Protein AF-A0ABD1MJH5-F1 (afdb_monomer)

Organism: NCBI:txid520843

InterPro domains:
  IPR050232 F-box/LRR-repeat protein 13/AtMIF1-like [PTHR31900] (14-274)

Foldseek 3Di:
DVVLVVVLVVLVVPVPDQAQEDEDAAPDQDPPVQVSVVVVLVSCLVNLHAYYAAHHAHQDADERPNASVQQRQSHQEAHAAYAYEYEYDQDGHHANHQYDHAHYAYYPPVVSVLVVVQPHPNHAWYWHHYNFWIWIWGDDPQWIWIWIDGPFKIKIKIGRDDRSNQCSPPPALADPAAIAIAMAGDEDPQQNVLRVQVSHLHYQHYAYHYDYDDDDCVSRPHAQNARHQYYHYEEAPPRCCLPVVVVSYLNHAEYEYEHPVLVDDDDDDDDPPDDDPDSPPRHDYDYDDDDD

Sequence (292 aa):
MKFYHRINIFLGLRGTQKITSFHVQCNSSHCCCSHYVEEWISEIVARRVEQVNISLRTSHRSDLNLHELFTCTTIVNLKIEGPFELSIPYIIVLPNVKSLHIKVKVCYAVKNICNLICQSQAFELFYLKYCLAELTLVRNSRYIRLINRNQLYDIDLQYDYDYISDIMRIHRWLRINKAKVYLTVHFDMGETFSHFLHGIPHVECLSLKYCSGDIHPSMLDLPLFKNIIELRLFVKKDDSLIMELPARCPKLRVLEVNNLDDRQRSLHTISVCSLFSEACRLIEVNIKGQFT

pLDDT: mean 78.3, std 17.69, range [27.38, 97.5]

Mean predicted aligned error: 10.76 Å

Radius of gyration: 24.4 Å; Cα contacts (8 Å, |Δi|>4): 580; chains: 1; bounding box: 64×35×71 Å

Solvent-accessible surface area (backbone atoms only — not comparable to full-atom values): 16046 Å² total; per-residue (Å²): 112,78,68,61,57,47,51,55,50,53,52,61,77,43,72,88,59,90,48,55,66,47,76,49,74,46,82,51,72,58,79,76,56,62,77,53,48,47,56,50,48,54,53,41,50,76,56,52,27,28,32,40,37,44,36,39,50,36,71,55,88,56,76,54,77,56,54,65,69,41,50,28,57,48,28,28,32,44,36,42,37,30,57,27,41,39,67,52,52,83,74,69,38,51,76,50,29,28,34,42,36,39,38,33,38,40,67,43,57,58,70,40,56,43,52,50,60,56,69,43,84,58,44,35,39,41,37,40,33,32,76,68,39,36,41,34,39,39,45,52,103,70,36,33,37,41,36,43,38,41,82,50,34,39,38,38,38,38,27,75,60,94,73,53,71,51,67,61,45,89,87,45,56,57,72,45,57,66,24,39,38,39,38,36,34,60,41,86,51,69,69,59,49,32,57,51,50,59,20,41,40,42,21,32,32,42,34,43,35,51,65,52,91,78,80,64,54,93,76,50,71,72,58,68,23,72,42,23,32,34,42,34,41,34,32,50,80,89,46,57,59,75,58,55,54,60,74,31,22,88,49,52,38,38,42,36,50,33,61,59,56,70,83,54,90,75,96,74,91,80,83,82,85,81,79,80,74,92,80,61,90,74,52,55,74,50,75,60,80,89,87,129

Nearest PDB structures (foldseek):
  6rrj-assembly1_A  TM=4.987E-01  e=4.463E+00  Drosophila melanogaster
  6rpc-assembly1_A  TM=4.955E-01  e=4.463E+00  Drosophila melanogaster
  3bub-assembly1_A  TM=5.159E-01  e=4.947E+00  unclassified
  6rs0-assembly1_A  TM=5.009E-01  e=6.079E+00  Drosophila melanogaster
  3bui-assembly1_A  TM=4.958E-01  e=5.484E+00  unclassified

Secondary structure (DSSP, 8-state):
-HHHHHHHHHHHHTTTS---EEEEEE---SGGGHHHHHHHHHHHHHTT-SEEEEEE----------GGGGG-TT-SEEEEESSSEEEPPS----TT-SEEEEEESEEE-HHHHHHHHHH-SS--EEEEEETTEEEEEEEETTEEEEEEE-SSEEEEEEESS---TTTT-TT--TT-BS-EEEEEE-S--THHHHHHHHH-TB-SEEEEEE--S---GGG------TT--EEEEEE-TT-THHHHHHHT-TT--EEEEEESGGGS---------SS--SS-TT-EEEE-----

Structure (mmCIF, N/CA/C/O backbone):
data_AF-A0ABD1MJH5-F1
#
_entry.id   AF-A0ABD1MJH5-F1
#
loop_
_atom_site.group_PDB
_atom_site.id
_atom_site.type_symbol
_atom_site.label_atom_id
_atom_site.label_alt_id
_atom_site.label_comp_id
_atom_site.label_asym_id
_atom_site.label_entity_id
_atom_site.label_seq_id
_atom_site.pdbx_PDB_ins_code
_atom_site.Cartn_x
_atom_site.Cartn_y
_atom_site.Cartn_z
_atom_site.occupancy
_atom_site.B_iso_or_equiv
_atom_site.auth_seq_id
_atom_site.auth_comp_id
_atom_site.auth_asym_id
_atom_site.auth_atom_id
_atom_site.pdbx_PDB_model_num
ATOM 1 N N . MET A 1 1 ? 33.791 2.151 -14.815 1.00 53.12 1 MET A N 1
ATOM 2 C CA . MET A 1 1 ? 33.532 2.564 -16.215 1.00 53.12 1 MET A CA 1
ATOM 3 C C . MET A 1 1 ? 33.419 1.386 -17.190 1.00 53.12 1 MET A C 1
ATOM 5 O O . MET A 1 1 ? 32.358 1.231 -17.773 1.00 53.12 1 MET A O 1
ATOM 9 N N . LYS A 1 2 ? 34.433 0.507 -17.331 1.00 60.19 2 LYS A N 1
ATOM 10 C CA . LYS A 1 2 ? 34.430 -0.590 -18.335 1.00 60.19 2 LYS A CA 1
ATOM 11 C C . LYS A 1 2 ? 33.227 -1.552 -18.273 1.00 60.19 2 LYS A C 1
ATOM 13 O O . LYS A 1 2 ? 32.842 -2.081 -19.304 1.00 60.19 2 LYS A O 1
ATOM 18 N N . PHE A 1 3 ? 32.642 -1.790 -17.098 1.00 62.62 3 PHE A N 1
ATOM 19 C CA . PHE A 1 3 ? 31.504 -2.707 -16.944 1.00 62.62 3 PHE A CA 1
ATOM 20 C C . PHE A 1 3 ? 30.187 -2.148 -17.513 1.00 62.62 3 PHE A C 1
ATOM 22 O O . PHE A 1 3 ? 29.474 -2.864 -18.201 1.00 62.62 3 PHE A O 1
ATOM 29 N N . TYR A 1 4 ? 29.887 -0.865 -17.303 1.00 63.66 4 TYR A N 1
ATOM 30 C CA . TYR A 1 4 ? 28.615 -0.268 -17.739 1.00 63.66 4 TYR A CA 1
ATOM 31 C C . TYR A 1 4 ? 28.569 -0.041 -19.251 1.00 63.66 4 TYR A C 1
ATOM 33 O O . TYR A 1 4 ? 27.581 -0.370 -19.898 1.00 63.66 4 TYR A O 1
ATOM 41 N N . HIS A 1 5 ? 29.699 0.363 -19.835 1.00 65.19 5 HIS A N 1
ATOM 42 C CA . HIS A 1 5 ? 29.861 0.403 -21.287 1.00 65.19 5 HIS A CA 1
ATOM 43 C C . HIS A 1 5 ? 29.648 -0.979 -21.937 1.00 65.19 5 HIS A C 1
ATOM 45 O O . HIS A 1 5 ? 29.078 -1.074 -23.020 1.00 65.19 5 HIS A O 1
ATOM 51 N N . ARG A 1 6 ? 30.027 -2.072 -21.252 1.00 69.12 6 ARG A N 1
ATOM 52 C CA . ARG A 1 6 ? 29.747 -3.439 -21.724 1.00 69.12 6 ARG A CA 1
ATOM 53 C C . ARG A 1 6 ? 28.260 -3.786 -21.702 1.00 69.12 6 ARG A C 1
ATOM 55 O O . ARG A 1 6 ? 27.861 -4.569 -22.550 1.00 69.12 6 ARG A O 1
ATOM 62 N N . ILE A 1 7 ? 27.455 -3.228 -20.792 1.00 69.56 7 ILE A N 1
ATOM 63 C CA . ILE A 1 7 ? 25.997 -3.446 -20.786 1.00 69.56 7 ILE A CA 1
ATOM 64 C C . ILE A 1 7 ? 25.375 -2.799 -22.023 1.00 69.56 7 ILE A C 1
ATOM 66 O O . ILE A 1 7 ? 24.635 -3.465 -22.737 1.00 69.56 7 ILE A O 1
ATOM 70 N N . ASN A 1 8 ? 25.743 -1.558 -22.342 1.00 68.94 8 ASN A N 1
ATOM 71 C CA . ASN A 1 8 ? 25.223 -0.876 -23.531 1.00 68.94 8 ASN A CA 1
ATOM 72 C C . ASN A 1 8 ? 25.646 -1.584 -24.820 1.00 68.94 8 ASN A C 1
ATOM 74 O O . ASN A 1 8 ? 24.821 -1.805 -25.700 1.00 68.94 8 ASN A O 1
ATOM 78 N N . ILE A 1 9 ? 26.912 -2.011 -24.910 1.00 72.25 9 ILE A N 1
ATOM 79 C CA . ILE A 1 9 ? 27.387 -2.827 -26.035 1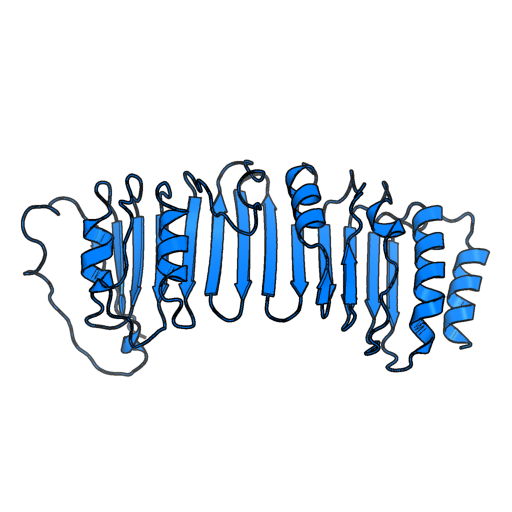.00 72.25 9 ILE A CA 1
ATOM 80 C C . ILE A 1 9 ? 26.613 -4.147 -26.101 1.00 72.25 9 ILE A C 1
ATOM 82 O O . ILE A 1 9 ? 26.173 -4.547 -27.172 1.00 72.25 9 ILE A O 1
ATOM 86 N N . PHE A 1 10 ? 26.423 -4.830 -24.971 1.00 75.56 10 PHE A N 1
ATOM 87 C CA . PHE A 1 10 ? 25.691 -6.094 -24.914 1.00 75.56 10 PHE A CA 1
ATOM 88 C C . PHE A 1 10 ? 24.240 -5.943 -25.383 1.00 75.56 10 PHE A C 1
ATOM 90 O O . PHE A 1 10 ? 23.763 -6.776 -26.155 1.00 75.56 10 PHE A O 1
ATOM 97 N N . LEU A 1 11 ? 23.559 -4.881 -24.947 1.00 71.75 11 LEU A N 1
ATOM 98 C CA . LEU A 1 11 ? 22.214 -4.546 -25.403 1.00 71.75 11 LEU A CA 1
ATOM 99 C C . LEU A 1 11 ? 22.238 -4.258 -26.909 1.00 71.75 11 LEU A C 1
ATOM 101 O O . LEU A 1 11 ? 21.540 -4.939 -27.664 1.00 71.75 11 LEU A O 1
ATOM 105 N N . GLY A 1 12 ? 23.111 -3.361 -27.375 1.00 72.19 12 GLY A N 1
ATOM 106 C CA . GLY A 1 12 ? 23.246 -3.009 -28.792 1.00 72.19 12 GLY A CA 1
ATOM 107 C C . GLY A 1 12 ? 23.501 -4.213 -29.708 1.00 72.19 12 GLY A C 1
ATOM 108 O O . GLY A 1 12 ? 22.832 -4.370 -30.727 1.00 72.19 12 GLY A O 1
ATOM 109 N N . LEU A 1 13 ? 24.385 -5.135 -29.311 1.00 75.19 13 LEU A N 1
ATOM 110 C CA . LEU A 1 13 ? 24.712 -6.345 -30.082 1.00 75.19 13 LEU A CA 1
ATOM 111 C C . LEU A 1 13 ? 23.550 -7.344 -30.200 1.00 75.19 13 LEU A C 1
ATOM 113 O O . LEU A 1 13 ? 23.563 -8.203 -31.079 1.00 75.19 13 LEU A O 1
ATOM 117 N N . ARG A 1 14 ? 22.541 -7.256 -29.330 1.00 72.50 14 ARG A N 1
ATOM 118 C CA . ARG A 1 14 ? 21.366 -8.143 -29.321 1.00 72.50 14 ARG A CA 1
ATOM 119 C C . ARG A 1 14 ? 20.100 -7.425 -29.780 1.00 72.50 14 ARG A C 1
ATOM 121 O O . ARG A 1 14 ? 19.008 -7.760 -29.326 1.00 72.50 14 ARG A O 1
ATOM 128 N N . GLY A 1 15 ? 20.221 -6.433 -30.662 1.00 66.94 15 GLY A N 1
ATOM 129 C CA . GLY A 1 15 ? 19.101 -5.607 -31.141 1.00 66.94 15 GLY A CA 1
ATOM 130 C C . GLY A 1 15 ? 17.883 -6.384 -31.665 1.00 66.94 15 GLY A C 1
ATOM 131 O O . GLY A 1 15 ? 16.762 -5.909 -31.536 1.00 66.94 15 GLY A O 1
ATOM 132 N N . THR A 1 16 ? 18.071 -7.598 -32.189 1.00 72.69 16 THR A N 1
ATOM 133 C CA . THR A 1 16 ? 16.998 -8.421 -32.781 1.00 72.69 16 THR A CA 1
ATOM 134 C C . THR A 1 16 ? 16.391 -9.462 -31.836 1.00 72.69 16 THR A C 1
ATOM 136 O O . THR A 1 16 ? 15.398 -10.098 -32.184 1.00 72.69 16 THR A O 1
ATOM 139 N N . GLN A 1 17 ? 16.966 -9.675 -30.649 1.00 77.50 17 GLN A N 1
ATOM 140 C CA . GLN A 1 17 ? 16.488 -10.697 -29.714 1.00 77.50 17 GLN A CA 1
ATOM 141 C C . GLN A 1 17 ? 15.372 -10.141 -28.823 1.00 77.50 17 GLN A C 1
ATOM 143 O O . GLN A 1 17 ? 15.521 -9.073 -28.227 1.00 77.50 17 GLN A O 1
ATOM 148 N N . LYS A 1 18 ? 14.271 -10.895 -28.673 1.00 83.25 18 LYS A N 1
ATOM 149 C CA . LYS A 1 18 ? 13.207 -10.556 -27.718 1.00 83.25 18 LYS A CA 1
ATOM 150 C C . LYS A 1 18 ? 13.737 -10.735 -26.293 1.00 83.25 18 LYS A C 1
ATOM 152 O O . LYS A 1 18 ? 13.899 -11.859 -25.823 1.00 83.25 18 LYS A O 1
ATOM 157 N N . ILE A 1 19 ? 13.985 -9.625 -25.605 1.00 84.44 19 ILE A N 1
ATOM 158 C CA . ILE A 1 19 ? 14.312 -9.612 -24.178 1.00 84.44 19 ILE A CA 1
ATOM 159 C C . ILE A 1 19 ? 13.006 -9.385 -23.418 1.00 84.44 19 ILE A C 1
ATOM 161 O O . ILE A 1 19 ? 12.445 -8.297 -23.448 1.00 84.44 19 ILE A O 1
ATOM 165 N N . THR A 1 20 ? 12.501 -10.420 -22.751 1.00 90.75 20 THR A N 1
ATOM 166 C CA . THR A 1 20 ? 11.280 -10.317 -21.932 1.00 90.75 20 THR A CA 1
ATOM 167 C C . THR A 1 20 ? 11.568 -9.844 -20.514 1.00 90.75 20 THR A C 1
ATOM 169 O O . THR A 1 20 ? 10.677 -9.305 -19.862 1.00 90.75 20 THR A O 1
ATOM 172 N N . SER A 1 21 ? 12.807 -10.016 -20.043 1.00 93.69 21 SER A N 1
ATOM 173 C CA . SER A 1 21 ? 13.216 -9.676 -18.685 1.00 93.69 21 SER A CA 1
ATOM 174 C C . SER A 1 21 ? 14.558 -8.965 -18.644 1.00 93.69 21 SER A C 1
ATOM 176 O O . SER A 1 21 ? 15.537 -9.423 -19.234 1.00 93.69 21 SER A O 1
ATOM 178 N N . PHE A 1 22 ? 14.590 -7.852 -17.919 1.00 91.44 22 PHE A N 1
ATOM 179 C CA . PHE A 1 22 ? 15.776 -7.063 -17.651 1.00 91.44 22 PHE A CA 1
ATOM 180 C C . PHE A 1 22 ? 15.975 -6.930 -16.143 1.00 91.44 22 PHE A C 1
ATOM 182 O O . PHE A 1 22 ? 15.123 -6.400 -15.424 1.00 91.44 22 PHE A O 1
ATOM 189 N N . HIS A 1 23 ? 17.132 -7.385 -15.668 1.00 92.06 23 HIS A N 1
ATOM 190 C CA . HIS A 1 23 ? 17.525 -7.251 -14.276 1.00 92.06 23 HIS A CA 1
ATOM 191 C C . HIS A 1 23 ? 18.898 -6.602 -14.169 1.00 92.06 23 HIS A C 1
ATOM 193 O O . HIS A 1 23 ? 19.874 -7.097 -14.734 1.00 92.06 23 HIS A O 1
ATOM 199 N N . VAL A 1 24 ? 18.973 -5.516 -13.403 1.00 86.94 24 VAL A N 1
ATOM 200 C CA . VAL A 1 24 ? 20.232 -4.857 -13.079 1.00 86.94 24 VAL A CA 1
ATOM 201 C C . VAL A 1 24 ? 20.346 -4.629 -11.580 1.00 86.94 24 VAL A C 1
ATOM 203 O O . VAL A 1 24 ? 19.426 -4.134 -10.928 1.00 86.94 24 VAL A O 1
ATOM 206 N N . GLN A 1 25 ? 21.510 -4.980 -11.041 1.00 87.19 25 GLN A N 1
ATOM 207 C CA . GLN A 1 25 ? 21.876 -4.725 -9.658 1.00 87.19 25 GLN A CA 1
ATOM 208 C C . GLN A 1 25 ? 23.229 -4.000 -9.619 1.00 87.19 25 GLN A C 1
ATOM 210 O O . GLN A 1 25 ? 24.279 -4.606 -9.833 1.00 87.19 25 GLN A O 1
ATOM 215 N N . CYS A 1 26 ? 23.221 -2.692 -9.346 1.00 81.38 26 CYS A N 1
ATOM 216 C CA . CYS A 1 26 ? 24.439 -1.908 -9.115 1.00 81.38 26 CYS A CA 1
ATOM 217 C C . CYS A 1 26 ? 24.739 -1.902 -7.609 1.00 81.38 26 CYS A C 1
ATOM 219 O O . CYS A 1 26 ? 24.158 -1.137 -6.843 1.00 81.38 26 CYS A O 1
ATOM 221 N N . ASN A 1 27 ? 25.677 -2.755 -7.181 1.00 78.38 27 ASN A N 1
ATOM 222 C CA . ASN A 1 27 ? 26.158 -2.803 -5.791 1.00 78.38 27 ASN A CA 1
ATOM 223 C C . ASN A 1 27 ? 27.276 -1.788 -5.490 1.00 78.38 27 ASN A C 1
ATOM 225 O O . ASN A 1 27 ? 27.765 -1.728 -4.363 1.00 78.38 27 ASN A O 1
ATOM 229 N N . SER A 1 28 ? 27.693 -1.013 -6.491 1.00 71.31 28 SER A N 1
ATOM 230 C CA . SER A 1 28 ? 28.747 -0.011 -6.364 1.00 71.31 28 SER A CA 1
ATOM 231 C C . SER A 1 28 ? 28.247 1.203 -5.580 1.00 71.31 28 SER A C 1
ATOM 233 O O . SER A 1 28 ? 27.214 1.777 -5.913 1.00 71.31 28 SER A O 1
ATOM 235 N N . SER A 1 29 ? 29.021 1.634 -4.584 1.00 65.62 29 SER A N 1
ATOM 236 C CA . SER A 1 29 ? 28.822 2.911 -3.885 1.00 65.62 29 SER A CA 1
ATOM 237 C C . SER A 1 29 ? 29.243 4.119 -4.730 1.00 65.62 29 SER A C 1
ATOM 239 O O . SER A 1 29 ? 28.899 5.248 -4.398 1.00 65.62 29 SER A O 1
ATOM 241 N N . HIS A 1 30 ? 29.971 3.902 -5.830 1.00 65.25 30 HIS A N 1
ATOM 242 C CA . HIS A 1 30 ? 30.442 4.977 -6.701 1.00 65.25 30 HIS A CA 1
ATOM 243 C C . HIS A 1 30 ? 29.320 5.597 -7.546 1.00 65.25 30 HIS A C 1
ATOM 245 O O . HIS A 1 30 ? 28.489 4.888 -8.117 1.00 65.25 30 HIS A O 1
ATOM 251 N N . CYS A 1 31 ? 29.383 6.921 -7.706 1.00 60.84 31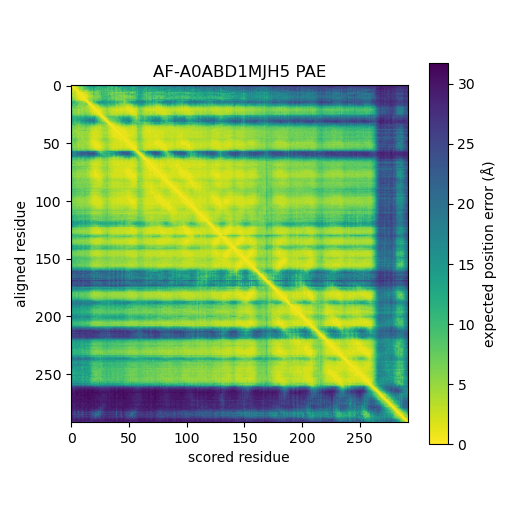 CYS A N 1
ATOM 252 C CA . CYS A 1 31 ? 28.414 7.788 -8.392 1.00 60.84 31 CYS A CA 1
ATOM 253 C C . CYS A 1 31 ? 28.209 7.475 -9.885 1.00 60.84 31 CYS A C 1
ATOM 255 O O . CYS A 1 31 ? 27.303 8.008 -10.511 1.00 60.84 31 CYS A O 1
ATOM 257 N N . CYS A 1 32 ? 29.045 6.626 -10.482 1.00 60.16 32 CYS A N 1
ATOM 258 C CA . CYS A 1 32 ? 29.096 6.437 -11.930 1.00 60.16 32 CYS A CA 1
ATOM 259 C C . CYS A 1 32 ? 27.921 5.638 -12.522 1.00 60.16 32 CYS A C 1
ATOM 261 O O . CYS A 1 32 ? 27.901 5.468 -13.735 1.00 60.16 32 CYS A O 1
ATOM 263 N N . CYS A 1 33 ? 27.001 5.091 -11.715 1.00 65.50 33 CYS A N 1
ATOM 264 C CA . CYS A 1 33 ? 25.868 4.304 -12.227 1.00 65.50 33 CYS A CA 1
ATOM 265 C C . CYS A 1 33 ? 24.740 5.178 -12.807 1.00 65.50 33 CYS A C 1
ATOM 267 O O . CYS A 1 33 ? 24.028 4.691 -13.675 1.00 65.50 33 CYS A O 1
ATOM 269 N N . SER A 1 34 ? 24.567 6.436 -12.376 1.00 67.94 34 SER A N 1
ATOM 270 C CA . SER A 1 34 ? 23.384 7.242 -12.734 1.00 67.94 34 SER A CA 1
ATOM 271 C C . SER A 1 34 ? 23.256 7.509 -14.236 1.00 67.94 34 SER A C 1
ATOM 273 O O . SER A 1 34 ? 22.200 7.254 -14.799 1.00 67.94 34 SER A O 1
ATOM 275 N N . HIS A 1 35 ? 24.338 7.929 -14.900 1.00 70.88 35 HIS A N 1
ATOM 276 C CA . HIS A 1 35 ? 24.321 8.245 -16.336 1.00 70.88 35 HIS A CA 1
ATOM 277 C C . HIS A 1 35 ? 23.942 7.051 -17.222 1.00 70.88 35 HIS A C 1
ATOM 279 O O . HIS A 1 35 ? 23.311 7.227 -18.254 1.00 70.88 35 HIS A O 1
ATOM 285 N N . TYR A 1 36 ? 24.293 5.831 -16.812 1.00 78.25 36 TYR A N 1
ATOM 286 C CA . TYR A 1 36 ? 23.970 4.631 -17.586 1.00 78.25 36 TYR A CA 1
ATOM 287 C C . TYR A 1 36 ? 22.555 4.117 -17.321 1.00 78.25 36 TYR A C 1
ATOM 289 O O . TYR A 1 36 ? 22.011 3.396 -18.148 1.00 78.25 36 TYR A O 1
ATOM 297 N N . VAL A 1 37 ? 21.952 4.464 -16.179 1.00 81.12 37 VAL A N 1
ATOM 298 C CA . VAL A 1 37 ? 20.600 4.007 -15.833 1.00 81.12 37 VAL A CA 1
ATOM 299 C C . VAL A 1 37 ? 19.577 4.557 -16.822 1.00 81.12 37 VAL A C 1
ATOM 301 O O . VAL A 1 37 ? 18.718 3.799 -17.259 1.00 81.12 37 VAL A O 1
ATOM 304 N N . GLU A 1 38 ? 19.695 5.824 -17.217 1.00 83.31 38 GLU A N 1
ATOM 305 C CA . GLU A 1 38 ? 18.803 6.435 -18.213 1.00 83.31 38 GLU A CA 1
ATOM 306 C C . GLU A 1 38 ? 18.936 5.751 -19.580 1.00 83.31 38 GLU A C 1
ATOM 308 O O . GLU A 1 38 ? 17.935 5.355 -20.170 1.00 83.31 38 GLU A O 1
ATOM 313 N N . GLU A 1 39 ? 20.164 5.485 -20.033 1.00 83.88 39 GLU A N 1
ATOM 314 C CA . GLU A 1 39 ? 20.408 4.745 -21.280 1.00 83.88 39 GLU A CA 1
ATOM 315 C C . GLU A 1 39 ? 19.824 3.322 -21.231 1.00 83.88 39 GLU A C 1
ATOM 317 O O . GLU A 1 39 ? 19.225 2.852 -22.201 1.00 83.88 39 GLU A O 1
ATOM 322 N N . TRP A 1 40 ? 19.947 2.628 -20.093 1.00 86.56 40 TRP A N 1
ATOM 323 C CA . TRP A 1 40 ? 19.331 1.309 -19.915 1.00 86.56 40 TRP A CA 1
ATOM 324 C C . TRP A 1 40 ? 17.813 1.380 -19.975 1.00 86.56 40 TRP A C 1
ATOM 326 O O . TRP A 1 40 ? 17.192 0.491 -20.547 1.00 86.56 40 TRP A O 1
ATOM 336 N N . ILE A 1 41 ? 17.214 2.418 -19.399 1.00 89.44 41 ILE A N 1
ATOM 337 C CA . ILE A 1 41 ? 15.766 2.621 -19.424 1.00 89.44 41 ILE A CA 1
ATOM 338 C C . ILE A 1 41 ? 15.280 2.803 -20.855 1.00 89.44 41 ILE A C 1
ATOM 340 O O . ILE A 1 41 ? 14.358 2.093 -21.259 1.00 89.44 41 ILE A O 1
ATOM 344 N N . SER A 1 42 ? 15.936 3.656 -21.639 1.00 88.12 42 SER A N 1
ATOM 345 C CA . SER A 1 42 ? 15.549 3.862 -23.034 1.00 88.12 42 SER A CA 1
ATOM 346 C C . SER A 1 42 ? 15.656 2.569 -23.849 1.00 88.12 42 SER A C 1
ATOM 348 O O . SER A 1 42 ? 14.750 2.249 -24.618 1.00 88.12 42 SER A O 1
ATOM 350 N N . GLU A 1 43 ? 16.686 1.748 -23.617 1.00 86.81 43 GLU A N 1
ATOM 351 C CA . GLU A 1 43 ? 16.806 0.419 -24.237 1.00 86.81 43 GLU A CA 1
ATOM 352 C C . GLU A 1 43 ? 15.708 -0.562 -23.791 1.00 86.81 43 GLU A C 1
ATOM 354 O O . GLU A 1 43 ? 15.150 -1.286 -24.618 1.00 86.81 43 GLU A O 1
ATOM 359 N N . ILE A 1 44 ? 15.369 -0.599 -22.499 1.00 89.44 44 ILE A N 1
ATOM 360 C CA . ILE A 1 44 ? 14.286 -1.436 -21.950 1.00 89.44 44 ILE A CA 1
ATOM 361 C C . ILE A 1 44 ? 12.954 -1.092 -22.624 1.00 89.44 44 ILE A C 1
ATOM 363 O O . ILE A 1 44 ? 12.209 -1.988 -23.035 1.00 89.44 44 ILE A O 1
ATOM 367 N N . VAL A 1 45 ? 12.663 0.203 -22.753 1.00 90.25 45 VAL A N 1
ATOM 368 C CA . VAL A 1 45 ? 11.422 0.704 -23.351 1.00 90.25 45 VAL A CA 1
ATOM 369 C C . VAL A 1 45 ? 11.394 0.429 -24.852 1.00 90.25 45 VAL A C 1
ATOM 371 O O . VAL A 1 45 ? 10.416 -0.137 -25.346 1.00 90.25 45 VAL A O 1
ATOM 374 N N . ALA A 1 46 ? 12.482 0.721 -25.572 1.00 88.88 46 ALA A N 1
ATOM 375 C CA . ALA A 1 46 ? 12.602 0.434 -27.003 1.00 88.88 46 ALA A CA 1
ATOM 376 C C . ALA A 1 46 ? 12.381 -1.056 -27.318 1.00 88.88 46 ALA A C 1
ATOM 378 O O . ALA A 1 46 ? 11.777 -1.410 -28.332 1.00 88.88 46 ALA A O 1
ATOM 379 N N . ARG A 1 47 ? 12.816 -1.938 -26.412 1.00 87.75 47 ARG A N 1
ATOM 380 C CA . ARG A 1 47 ? 12.703 -3.398 -26.546 1.00 87.75 47 ARG A CA 1
ATOM 381 C C . ARG A 1 47 ? 11.395 -3.979 -26.044 1.00 87.75 47 ARG A C 1
ATOM 383 O O . ARG A 1 47 ? 11.210 -5.189 -26.167 1.00 87.75 47 ARG A O 1
ATOM 390 N N . ARG A 1 48 ? 10.490 -3.150 -25.514 1.00 90.94 48 ARG A N 1
ATOM 391 C CA . ARG A 1 48 ? 9.182 -3.593 -25.020 1.00 90.94 48 ARG A CA 1
ATOM 392 C C . ARG A 1 48 ? 9.298 -4.700 -23.967 1.00 90.94 48 ARG A C 1
ATOM 394 O O . ARG A 1 48 ? 8.567 -5.691 -24.003 1.00 90.94 48 ARG A O 1
ATOM 401 N N . VAL A 1 49 ? 10.252 -4.549 -23.051 1.00 93.19 49 VAL A N 1
ATOM 402 C CA . VAL A 1 49 ? 10.488 -5.514 -21.972 1.00 93.19 49 VAL A CA 1
ATOM 403 C C . VAL A 1 49 ? 9.236 -5.634 -21.093 1.00 93.19 49 VAL A C 1
ATOM 405 O O . VAL A 1 49 ? 8.544 -4.650 -20.827 1.00 93.19 49 VAL A O 1
ATOM 408 N N . GLU A 1 50 ? 8.947 -6.853 -20.639 1.00 95.88 50 GLU A N 1
ATOM 409 C CA . GLU A 1 50 ? 7.771 -7.165 -19.818 1.00 95.88 50 GLU A CA 1
ATOM 410 C C . GLU A 1 50 ? 8.115 -7.162 -18.317 1.00 95.88 50 GLU A C 1
ATOM 412 O O . GLU A 1 50 ? 7.287 -6.816 -17.476 1.00 95.88 50 GLU A O 1
ATOM 417 N N . GLN A 1 51 ? 9.343 -7.547 -17.964 1.00 97.50 51 GLN A N 1
ATOM 418 C CA . GLN A 1 51 ? 9.811 -7.708 -16.588 1.00 97.50 51 GLN A CA 1
ATOM 419 C C . GLN A 1 51 ? 11.026 -6.812 -16.344 1.00 97.50 51 GLN A C 1
ATOM 421 O O . GLN A 1 51 ? 12.077 -7.019 -16.946 1.00 97.50 51 GLN A O 1
ATOM 426 N N . VAL A 1 52 ? 10.907 -5.828 -15.457 1.00 96.38 52 VAL A N 1
ATOM 427 C CA . VAL A 1 52 ? 11.980 -4.866 -15.177 1.00 96.38 52 VAL A CA 1
ATOM 428 C C . VAL A 1 52 ? 12.296 -4.869 -13.691 1.00 96.38 52 VAL A C 1
ATOM 430 O O . VAL A 1 52 ? 11.419 -4.630 -12.865 1.00 96.38 52 VAL A O 1
ATOM 433 N N . ASN A 1 53 ? 13.557 -5.119 -13.341 1.00 95.88 53 ASN A N 1
ATOM 434 C CA . ASN A 1 53 ? 14.036 -5.069 -11.964 1.00 95.88 53 ASN A CA 1
ATOM 435 C C . ASN A 1 53 ? 15.355 -4.295 -11.871 1.00 95.88 53 ASN A C 1
ATOM 437 O O . ASN A 1 53 ? 16.408 -4.801 -12.265 1.00 95.88 53 ASN A O 1
ATOM 441 N N . ILE A 1 54 ? 15.280 -3.086 -11.320 1.00 91.44 54 ILE A N 1
ATOM 442 C CA . ILE A 1 54 ? 16.393 -2.158 -11.138 1.00 91.44 54 ILE A CA 1
ATOM 443 C C . ILE A 1 54 ? 16.670 -2.022 -9.641 1.00 91.44 54 ILE A C 1
ATOM 445 O O . ILE A 1 54 ? 15.835 -1.522 -8.891 1.00 91.44 54 ILE A O 1
ATOM 449 N N . SER A 1 55 ? 17.859 -2.440 -9.207 1.00 90.88 55 SER A N 1
ATOM 450 C CA . SER A 1 55 ? 18.329 -2.296 -7.828 1.00 90.88 55 SER A CA 1
ATOM 451 C C . SER A 1 55 ? 19.650 -1.532 -7.796 1.00 90.88 55 SER A C 1
ATOM 453 O O . SER A 1 55 ? 20.653 -1.975 -8.359 1.00 90.88 55 SER A O 1
ATOM 455 N N . LEU A 1 56 ? 19.674 -0.366 -7.155 1.00 86.12 56 LEU A N 1
ATOM 456 C CA . LEU A 1 56 ? 20.842 0.513 -7.106 1.00 86.12 56 LEU A CA 1
ATOM 457 C C . LEU A 1 56 ? 21.232 0.764 -5.649 1.00 86.12 56 LEU A C 1
ATOM 459 O O . LEU A 1 56 ? 20.388 1.093 -4.824 1.00 86.12 56 LEU A O 1
ATOM 463 N N . ARG A 1 57 ? 22.520 0.648 -5.313 1.00 81.88 57 ARG A N 1
ATOM 464 C CA . ARG A 1 57 ? 23.057 1.014 -3.986 1.00 81.88 57 ARG A CA 1
ATOM 465 C C . ARG A 1 57 ? 23.571 2.454 -3.902 1.00 81.88 57 ARG A C 1
ATOM 467 O O . ARG A 1 57 ? 24.103 2.847 -2.867 1.00 81.88 57 ARG A O 1
ATOM 474 N N . THR A 1 58 ? 23.432 3.239 -4.966 1.00 66.75 58 THR A N 1
ATOM 475 C CA . THR A 1 58 ? 23.991 4.592 -5.057 1.00 66.75 58 THR A CA 1
ATOM 476 C C . THR A 1 58 ? 23.351 5.534 -4.038 1.00 66.75 58 THR A C 1
ATOM 478 O O . THR A 1 58 ? 22.147 5.761 -4.073 1.00 66.75 58 THR A O 1
ATOM 481 N N . SER A 1 59 ? 24.170 6.107 -3.154 1.00 56.50 59 SER A N 1
ATOM 482 C CA . SER A 1 59 ? 23.772 6.996 -2.051 1.00 56.50 59 SER A CA 1
ATOM 483 C C . SER A 1 59 ? 23.646 8.476 -2.435 1.00 56.50 59 SER A C 1
ATOM 485 O O . SER A 1 59 ? 23.503 9.327 -1.556 1.00 56.50 59 SER A O 1
ATOM 487 N N . HIS A 1 60 ? 23.764 8.815 -3.720 1.00 55.81 60 HIS A N 1
ATOM 488 C CA . HIS A 1 60 ? 23.762 10.207 -4.162 1.00 55.81 60 HIS A CA 1
ATOM 489 C C . HIS A 1 60 ? 22.344 10.701 -4.455 1.00 55.81 60 HIS A C 1
ATOM 491 O O . HIS A 1 60 ? 21.539 9.990 -5.049 1.00 55.81 60 HIS A O 1
ATOM 497 N N . ARG A 1 61 ? 22.078 11.942 -4.022 1.00 55.62 61 ARG A N 1
ATOM 498 C CA . ARG A 1 61 ? 20.814 12.704 -4.103 1.00 55.62 61 ARG A CA 1
ATOM 499 C C . ARG A 1 61 ? 20.397 13.085 -5.534 1.00 55.62 61 ARG A C 1
ATOM 501 O O . ARG A 1 61 ? 19.769 14.114 -5.737 1.00 55.62 61 ARG A O 1
ATOM 508 N N . SER A 1 62 ? 20.850 12.346 -6.537 1.00 63.09 62 SER A N 1
ATOM 509 C CA . SER A 1 62 ? 20.516 12.644 -7.922 1.00 63.09 62 SER A CA 1
ATOM 510 C C . SER A 1 62 ? 19.125 12.093 -8.197 1.00 63.09 62 SER A C 1
ATOM 512 O O . SER A 1 62 ? 18.917 10.887 -8.047 1.00 63.09 62 SER A O 1
ATOM 514 N N . ASP A 1 63 ? 18.200 12.966 -8.585 1.00 68.00 63 ASP A N 1
ATOM 515 C CA . ASP A 1 63 ? 16.912 12.563 -9.134 1.00 68.00 63 ASP A CA 1
ATOM 516 C C . ASP A 1 63 ? 17.169 11.646 -10.334 1.00 68.00 63 ASP A C 1
ATOM 518 O O . ASP A 1 63 ? 17.735 12.068 -11.342 1.00 68.00 63 ASP A O 1
ATOM 522 N N . LEU A 1 64 ? 16.817 10.366 -10.206 1.00 75.62 64 LEU A N 1
ATOM 523 C CA . LEU A 1 64 ? 16.882 9.441 -11.332 1.00 75.62 64 LEU A CA 1
ATOM 524 C C . LEU A 1 64 ? 15.641 9.644 -12.188 1.00 75.62 64 LEU A C 1
ATOM 526 O O . LEU A 1 64 ? 14.513 9.463 -11.716 1.00 75.62 64 LEU A O 1
ATOM 530 N N . ASN A 1 65 ? 15.843 9.974 -13.461 1.00 82.94 65 ASN A N 1
ATOM 531 C CA . ASN A 1 65 ? 14.738 10.066 -14.393 1.00 82.94 65 ASN A CA 1
ATOM 532 C C . ASN A 1 65 ? 14.294 8.662 -14.823 1.00 82.94 65 ASN A C 1
ATOM 534 O O . ASN A 1 65 ? 14.870 8.043 -15.713 1.00 82.94 65 ASN A O 1
ATOM 538 N N . LEU A 1 66 ? 13.246 8.156 -14.171 1.00 88.81 66 LEU A N 1
ATOM 539 C CA . LEU A 1 66 ? 12.624 6.871 -14.501 1.00 88.81 66 LEU A CA 1
ATOM 540 C C . LEU A 1 66 ? 11.326 7.032 -15.308 1.00 88.81 66 LEU A C 1
ATOM 542 O O . LEU A 1 66 ? 10.556 6.078 -15.409 1.00 88.81 66 LEU A O 1
ATOM 546 N N . HIS A 1 67 ? 11.045 8.222 -15.853 1.00 90.75 67 HIS A N 1
ATOM 547 C CA . HIS A 1 67 ? 9.741 8.546 -16.444 1.00 90.75 67 HIS A CA 1
ATOM 548 C C . HIS A 1 67 ? 9.326 7.590 -17.566 1.00 90.75 67 HIS A C 1
ATOM 550 O O . HIS A 1 67 ? 8.167 7.183 -17.606 1.00 90.75 67 HIS A O 1
ATOM 556 N N . GLU A 1 68 ? 10.254 7.193 -18.441 1.00 92.50 68 GLU A N 1
ATOM 557 C CA . GLU A 1 68 ? 9.937 6.313 -19.574 1.00 92.50 68 GLU A CA 1
ATOM 558 C C . GLU A 1 68 ? 9.458 4.923 -19.122 1.00 92.50 68 GLU A C 1
ATOM 560 O O . GLU A 1 68 ? 8.635 4.302 -19.793 1.00 92.50 68 GLU A O 1
ATOM 565 N N . LEU A 1 69 ? 9.887 4.445 -17.944 1.00 94.19 69 LEU A N 1
ATOM 566 C CA . LEU A 1 69 ? 9.366 3.193 -17.387 1.00 94.19 69 LEU A CA 1
ATOM 567 C C . LEU A 1 69 ? 7.883 3.312 -17.033 1.00 94.19 69 LEU A C 1
ATOM 569 O O . LEU A 1 69 ? 7.148 2.349 -17.203 1.00 94.19 69 LEU A O 1
ATOM 573 N N . PHE A 1 70 ? 7.430 4.481 -16.573 1.00 93.12 70 PHE A N 1
ATOM 574 C CA . PHE A 1 70 ? 6.038 4.718 -16.176 1.00 93.12 70 PHE A CA 1
ATOM 575 C C . PHE A 1 70 ? 5.090 4.947 -17.356 1.00 93.12 70 PHE A C 1
ATOM 577 O O . PHE A 1 70 ? 3.881 5.015 -17.150 1.00 93.12 70 PHE A O 1
ATOM 584 N N . THR A 1 71 ? 5.599 5.064 -18.580 1.00 92.38 71 THR A N 1
ATOM 585 C CA . THR A 1 71 ? 4.788 5.167 -19.804 1.00 92.38 71 THR A CA 1
ATOM 586 C C . THR A 1 71 ? 4.917 3.938 -20.704 1.00 92.38 71 THR A C 1
ATOM 588 O O . THR A 1 71 ? 4.277 3.863 -21.755 1.00 92.38 71 THR A O 1
ATOM 591 N N . CYS A 1 72 ? 5.730 2.958 -20.302 1.00 92.94 72 CYS A N 1
ATOM 592 C CA . CYS A 1 72 ? 5.988 1.762 -21.085 1.00 92.94 72 CYS A CA 1
ATOM 593 C C . CYS A 1 72 ? 4.809 0.786 -21.017 1.00 92.94 72 CYS A C 1
ATOM 595 O O . CYS A 1 72 ? 4.560 0.127 -20.006 1.00 92.94 72 CYS A O 1
ATOM 597 N N . THR A 1 73 ? 4.101 0.637 -22.135 1.00 92.94 73 THR A N 1
ATOM 598 C CA . THR A 1 73 ? 2.855 -0.138 -22.183 1.00 92.94 73 THR A CA 1
ATOM 599 C C . THR A 1 73 ? 3.043 -1.642 -22.038 1.00 92.94 73 THR A C 1
ATOM 601 O O . THR A 1 73 ? 2.079 -2.351 -21.760 1.00 92.94 73 THR A O 1
ATOM 604 N N . THR A 1 74 ? 4.257 -2.150 -22.227 1.00 94.31 74 THR A N 1
ATOM 605 C CA . THR A 1 74 ? 4.543 -3.590 -22.224 1.00 94.31 74 THR A CA 1
ATOM 606 C C . THR A 1 74 ? 4.952 -4.121 -20.864 1.00 94.31 74 THR A C 1
ATOM 608 O O . THR A 1 74 ? 4.950 -5.334 -20.671 1.00 94.31 74 THR A O 1
ATOM 611 N N . ILE A 1 75 ? 5.300 -3.241 -19.923 1.00 95.44 75 ILE A N 1
ATOM 612 C CA . ILE A 1 75 ? 5.751 -3.658 -18.601 1.00 95.44 75 ILE A CA 1
ATOM 613 C C . ILE A 1 75 ? 4.587 -4.299 -17.845 1.00 95.44 75 ILE A C 1
ATOM 615 O O . ILE A 1 75 ? 3.540 -3.693 -17.622 1.00 95.44 75 ILE A O 1
ATOM 619 N N . VAL A 1 76 ? 4.819 -5.540 -17.427 1.00 95.69 76 VAL A N 1
ATOM 620 C CA . VAL A 1 76 ? 3.924 -6.344 -16.597 1.00 95.69 76 VAL A CA 1
ATOM 621 C C . VAL A 1 76 ? 4.375 -6.292 -15.142 1.00 95.69 76 VAL A C 1
ATOM 623 O O . VAL A 1 76 ? 3.548 -6.117 -14.252 1.00 95.69 76 VAL A O 1
ATOM 626 N N . ASN A 1 77 ? 5.682 -6.400 -14.888 1.00 97.06 77 ASN A N 1
ATOM 627 C CA . ASN A 1 77 ? 6.240 -6.320 -13.540 1.00 97.06 77 ASN A CA 1
ATOM 628 C C . ASN A 1 77 ? 7.361 -5.284 -13.493 1.00 97.06 77 ASN A C 1
ATOM 630 O O . ASN A 1 77 ? 8.359 -5.409 -14.206 1.00 97.06 77 ASN A O 1
ATOM 634 N N . LEU A 1 78 ? 7.206 -4.289 -12.621 1.00 96.69 78 LEU A N 1
ATOM 635 C CA . LEU A 1 78 ? 8.182 -3.228 -12.409 1.00 96.69 78 LEU A CA 1
ATOM 636 C C . LEU A 1 78 ? 8.678 -3.255 -10.969 1.00 96.69 78 LEU A C 1
ATOM 638 O O . LEU A 1 78 ? 7.903 -3.076 -10.032 1.00 96.69 78 LEU A O 1
ATOM 642 N N . LYS A 1 79 ? 9.982 -3.443 -10.794 1.00 97.19 79 LYS A N 1
ATOM 643 C CA . LYS A 1 79 ? 10.655 -3.408 -9.503 1.00 97.19 79 LYS A CA 1
ATOM 644 C C . LYS A 1 79 ? 11.790 -2.388 -9.523 1.00 97.19 79 LYS A C 1
ATOM 646 O O . LYS A 1 79 ? 12.698 -2.479 -10.343 1.00 97.19 79 LYS A O 1
ATOM 651 N N . ILE A 1 80 ? 11.732 -1.426 -8.611 1.00 94.56 80 ILE A N 1
ATOM 652 C CA . ILE A 1 80 ? 12.691 -0.332 -8.463 1.00 94.56 80 ILE A CA 1
ATOM 653 C C . ILE A 1 80 ? 13.097 -0.274 -6.991 1.00 94.56 80 ILE A C 1
ATOM 655 O O . ILE A 1 80 ? 12.255 -0.056 -6.120 1.00 94.56 80 ILE A O 1
ATOM 659 N N . GLU A 1 81 ? 14.378 -0.471 -6.695 1.00 93.38 81 GLU A N 1
ATOM 660 C CA . GLU A 1 81 ? 14.899 -0.458 -5.329 1.00 93.38 81 GLU A CA 1
ATOM 661 C C . GLU A 1 81 ? 16.202 0.339 -5.217 1.00 93.38 81 GLU A C 1
ATOM 663 O O . GLU A 1 81 ? 17.114 0.176 -6.025 1.00 93.38 81 GLU A O 1
ATOM 668 N N . GLY A 1 82 ? 16.344 1.144 -4.166 1.00 90.19 82 GLY A N 1
ATOM 669 C CA . GLY A 1 82 ? 17.621 1.762 -3.819 1.00 90.19 82 GLY A CA 1
ATOM 670 C C . GLY A 1 82 ? 17.511 2.957 -2.876 1.00 90.19 82 GLY A C 1
ATOM 671 O O . GLY A 1 82 ? 16.418 3.444 -2.608 1.00 90.19 82 GLY A O 1
ATOM 672 N N . PRO A 1 83 ? 18.631 3.466 -2.343 1.00 88.19 83 PRO A N 1
ATOM 673 C CA . PRO A 1 83 ? 18.632 4.585 -1.408 1.00 88.19 83 PRO A CA 1
ATOM 674 C C . PRO A 1 83 ? 18.614 5.950 -2.127 1.00 88.19 83 PRO A C 1
ATOM 676 O O . PRO A 1 83 ? 19.291 6.880 -1.692 1.00 88.19 83 PRO A O 1
ATOM 679 N N . PHE A 1 84 ? 17.846 6.073 -3.214 1.00 86.56 84 PHE A N 1
ATOM 680 C CA . PHE A 1 84 ? 17.734 7.284 -4.036 1.00 86.56 84 PHE A CA 1
ATOM 681 C C . PHE A 1 84 ? 16.348 7.934 -3.933 1.00 86.56 84 PHE A C 1
ATOM 683 O O . PHE A 1 84 ? 15.431 7.392 -3.306 1.00 86.56 84 PHE A O 1
ATOM 690 N N . GLU A 1 85 ? 16.227 9.123 -4.515 1.00 88.69 85 GLU A N 1
ATOM 691 C CA . GLU A 1 85 ? 14.992 9.901 -4.589 1.00 88.69 85 GLU A CA 1
ATOM 692 C C . GLU A 1 85 ? 14.298 9.617 -5.927 1.00 88.69 85 GLU A C 1
ATOM 694 O O . GLU A 1 85 ? 14.951 9.506 -6.965 1.00 88.69 85 GLU A O 1
ATOM 699 N N . LEU A 1 86 ? 12.980 9.420 -5.891 1.00 89.88 86 LEU A N 1
ATOM 700 C CA . LEU A 1 86 ? 12.178 9.088 -7.064 1.00 89.88 86 LEU A CA 1
ATOM 701 C C . LEU A 1 86 ? 11.045 10.093 -7.231 1.00 89.88 86 LEU A C 1
ATOM 703 O O . LEU A 1 86 ? 10.201 10.233 -6.345 1.00 89.88 86 LEU A O 1
ATOM 707 N N . SER A 1 87 ? 10.988 10.735 -8.393 1.00 90.75 87 SER A N 1
ATOM 708 C CA . SER A 1 87 ? 9.843 11.541 -8.807 1.00 90.75 87 SER A CA 1
ATOM 709 C C . SER A 1 87 ? 8.921 10.724 -9.703 1.00 90.75 87 SER A C 1
ATOM 711 O O . SER A 1 87 ? 9.357 10.158 -10.706 1.00 90.75 87 SER A O 1
ATOM 713 N N . ILE A 1 88 ? 7.645 10.631 -9.326 1.00 90.44 88 ILE A N 1
ATOM 714 C CA . ILE A 1 88 ? 6.643 9.917 -10.117 1.00 90.44 88 ILE A CA 1
ATOM 715 C C . ILE A 1 88 ? 6.011 10.887 -11.119 1.00 90.44 88 ILE A C 1
ATOM 717 O O . ILE A 1 88 ? 5.423 11.891 -10.693 1.00 90.44 88 ILE A O 1
ATOM 721 N N . PRO A 1 89 ? 6.048 10.590 -12.431 1.00 91.94 89 PRO A N 1
ATOM 722 C CA . PRO A 1 89 ? 5.450 11.462 -13.430 1.00 91.94 89 PRO A CA 1
ATOM 723 C C . PRO A 1 89 ? 3.941 11.610 -13.219 1.00 91.94 89 PRO A C 1
ATOM 725 O O . PRO A 1 89 ? 3.271 10.734 -12.674 1.00 91.94 89 PRO A O 1
ATOM 728 N N . TYR A 1 90 ? 3.396 12.744 -13.662 1.00 89.56 90 TYR A N 1
ATOM 729 C CA . TYR A 1 90 ? 1.954 12.999 -13.606 1.00 89.56 90 TYR A CA 1
ATOM 730 C C . TYR A 1 90 ? 1.165 12.054 -14.518 1.00 89.56 90 TYR A C 1
ATOM 732 O O . TYR A 1 90 ? 0.102 11.565 -14.141 1.00 89.56 90 TYR A O 1
ATOM 740 N N . ILE A 1 91 ? 1.706 11.787 -15.707 1.00 89.19 91 ILE A N 1
ATOM 741 C CA . ILE A 1 91 ? 1.117 10.885 -16.692 1.00 89.19 91 ILE A CA 1
ATOM 742 C C . ILE A 1 91 ? 1.771 9.517 -16.519 1.00 89.19 91 ILE A C 1
ATOM 744 O O . ILE A 1 91 ? 2.973 9.374 -16.738 1.00 89.19 91 ILE A O 1
ATOM 748 N N . ILE A 1 92 ? 0.973 8.524 -16.133 1.00 90.75 92 ILE A N 1
ATOM 749 C CA . ILE A 1 92 ? 1.401 7.133 -15.996 1.00 90.75 92 ILE A CA 1
ATOM 750 C C . ILE A 1 92 ? 0.564 6.285 -16.952 1.00 90.75 92 ILE A C 1
ATOM 752 O O . ILE A 1 92 ? -0.663 6.310 -16.895 1.00 90.75 92 ILE A O 1
ATOM 756 N N . VAL A 1 93 ? 1.229 5.530 -17.823 1.00 90.12 93 VAL A N 1
ATOM 757 C CA . VAL A 1 93 ? 0.610 4.645 -18.814 1.00 90.12 93 VAL A CA 1
ATOM 758 C C . VAL A 1 93 ? 1.217 3.253 -18.661 1.00 90.12 93 VAL A C 1
ATOM 760 O O . VAL A 1 93 ? 2.162 2.881 -19.349 1.00 90.12 93 VAL A O 1
ATOM 763 N N . LEU A 1 94 ? 0.653 2.481 -17.732 1.00 91.31 94 LEU A N 1
ATOM 764 C CA . LEU A 1 94 ? 1.065 1.111 -17.415 1.00 91.31 94 LEU A CA 1
ATOM 765 C C . LEU A 1 94 ? -0.137 0.145 -17.512 1.00 91.31 94 LEU A C 1
ATOM 767 O O . LEU A 1 94 ? -0.556 -0.421 -16.506 1.00 91.31 94 LEU A O 1
ATOM 771 N N . PRO A 1 95 ? -0.744 -0.034 -18.699 1.00 89.75 95 PRO A N 1
ATOM 772 C CA . PRO A 1 95 ? -1.991 -0.786 -18.865 1.00 89.75 95 PRO A CA 1
ATOM 773 C C . PRO A 1 95 ? -1.876 -2.274 -18.508 1.00 89.75 95 PRO A C 1
ATOM 775 O O . PRO A 1 95 ? -2.859 -2.873 -18.083 1.00 89.75 95 PRO A O 1
ATOM 778 N N . ASN A 1 96 ? -0.691 -2.869 -18.671 1.00 91.56 96 ASN A N 1
ATOM 779 C CA . ASN A 1 96 ? -0.464 -4.301 -18.463 1.00 91.56 96 ASN A CA 1
ATOM 780 C C . ASN A 1 96 ? 0.190 -4.627 -17.113 1.00 91.56 96 ASN A C 1
ATOM 782 O O . ASN A 1 96 ? 0.498 -5.792 -16.853 1.00 91.56 96 ASN A O 1
ATOM 786 N N . VAL A 1 97 ? 0.420 -3.623 -16.260 1.00 93.19 97 VAL A N 1
ATOM 787 C CA . VAL A 1 97 ? 1.144 -3.839 -15.008 1.00 93.19 97 VAL A CA 1
ATOM 788 C C . VAL A 1 97 ? 0.295 -4.640 -14.023 1.00 93.19 97 VAL A C 1
ATOM 790 O O . VAL A 1 97 ? -0.830 -4.270 -13.679 1.00 93.19 97 VAL A O 1
ATOM 793 N N . LYS A 1 98 ? 0.875 -5.743 -13.561 1.00 94.69 98 LYS A N 1
ATOM 794 C CA . LYS A 1 98 ? 0.333 -6.624 -12.527 1.00 94.69 98 LYS A CA 1
ATOM 795 C C . LYS A 1 98 ? 1.020 -6.408 -11.192 1.00 94.69 98 LYS A C 1
ATOM 797 O O . LYS A 1 98 ? 0.362 -6.441 -10.155 1.00 94.69 98 LYS A O 1
ATOM 802 N N . SER A 1 99 ? 2.334 -6.179 -11.221 1.00 95.50 99 SER A N 1
ATOM 803 C CA . SER A 1 99 ? 3.146 -5.963 -10.027 1.00 95.50 99 SER A CA 1
ATOM 804 C C . SER A 1 99 ? 3.980 -4.694 -10.141 1.00 95.50 99 SER A C 1
ATOM 806 O O . SER A 1 99 ? 4.750 -4.528 -11.090 1.00 95.50 99 SER A O 1
ATOM 808 N N . LEU A 1 100 ? 3.859 -3.814 -9.150 1.00 95.50 100 LEU A N 1
ATOM 809 C CA . LEU A 1 100 ? 4.691 -2.623 -9.003 1.00 95.50 100 LEU A CA 1
ATOM 810 C C . LEU A 1 100 ? 5.313 -2.614 -7.611 1.00 95.50 100 LEU A C 1
ATOM 812 O O . LEU A 1 100 ? 4.613 -2.502 -6.605 1.00 95.50 100 LEU A O 1
ATOM 816 N N . HIS A 1 101 ? 6.634 -2.698 -7.566 1.00 96.75 101 HIS A N 1
ATOM 817 C CA . HIS A 1 101 ? 7.428 -2.666 -6.351 1.00 96.75 101 HIS A CA 1
ATOM 818 C C . HIS A 1 101 ? 8.378 -1.473 -6.401 1.00 96.75 101 HIS A C 1
ATOM 820 O O . HIS A 1 101 ? 9.298 -1.438 -7.213 1.00 96.75 101 HIS A O 1
ATOM 826 N N . ILE A 1 102 ? 8.199 -0.519 -5.498 1.00 95.50 102 ILE A N 1
ATOM 827 C CA . ILE A 1 102 ? 9.044 0.665 -5.367 1.00 95.50 102 ILE A CA 1
ATOM 828 C C . ILE A 1 102 ? 9.560 0.723 -3.932 1.00 95.50 102 ILE A C 1
ATOM 830 O O . ILE A 1 102 ? 8.787 0.857 -2.989 1.00 95.50 102 ILE A O 1
ATOM 834 N N . LYS A 1 103 ? 10.876 0.644 -3.753 1.00 95.12 103 LYS A N 1
ATOM 835 C CA . LYS A 1 103 ? 11.542 0.781 -2.455 1.00 95.12 103 LYS A CA 1
ATOM 836 C C . LYS A 1 103 ? 12.658 1.804 -2.569 1.00 95.12 103 LYS A C 1
ATOM 838 O O . LYS A 1 103 ? 13.775 1.473 -2.957 1.00 95.12 103 LYS A O 1
ATOM 843 N N . VAL A 1 104 ? 12.344 3.042 -2.231 1.00 92.19 104 VAL A N 1
ATOM 844 C CA . VAL A 1 104 ? 13.232 4.190 -2.426 1.00 92.19 104 VAL A CA 1
ATOM 845 C C . VAL A 1 104 ? 13.469 4.922 -1.113 1.00 92.19 104 VAL A C 1
ATOM 847 O O . VAL A 1 104 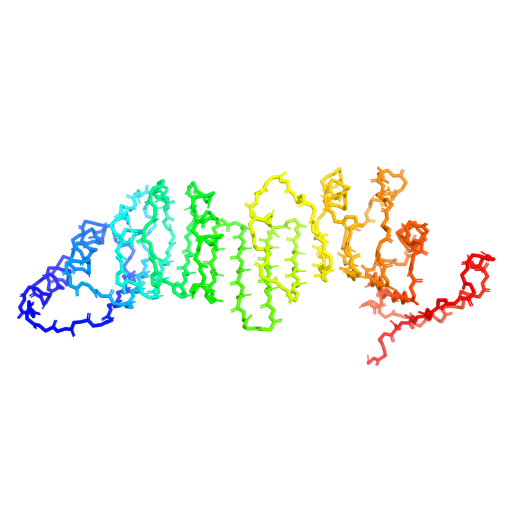? 12.791 4.666 -0.120 1.00 92.19 104 VAL A O 1
ATOM 850 N N . LYS A 1 105 ? 14.443 5.833 -1.069 1.00 90.69 105 LYS A N 1
ATOM 851 C CA . LYS A 1 105 ? 14.645 6.665 0.121 1.00 90.69 105 LYS A CA 1
ATOM 852 C C . LYS A 1 105 ? 13.523 7.690 0.243 1.00 90.69 105 LYS A C 1
ATOM 854 O O . LYS A 1 105 ? 12.912 7.774 1.299 1.00 90.69 105 LYS A O 1
ATOM 859 N N . VAL A 1 106 ? 13.246 8.424 -0.833 1.00 89.44 106 VAL A N 1
ATOM 860 C CA . VAL A 1 106 ? 12.196 9.452 -0.910 1.00 89.44 106 VAL A CA 1
ATOM 861 C C . VAL A 1 106 ? 11.385 9.226 -2.181 1.00 89.44 106 VAL A C 1
ATOM 863 O O . VAL A 1 106 ? 11.955 8.906 -3.221 1.00 89.44 106 VAL A O 1
ATOM 866 N N . CYS A 1 107 ? 10.063 9.385 -2.102 1.00 89.81 107 CYS A N 1
ATOM 867 C CA . CYS A 1 107 ? 9.168 9.294 -3.253 1.00 89.81 107 CYS A CA 1
ATOM 868 C C . CYS A 1 107 ? 8.321 10.567 -3.343 1.00 89.81 107 CYS A C 1
ATOM 870 O O . CYS A 1 107 ? 7.512 10.845 -2.456 1.00 89.81 107 CYS A O 1
ATOM 872 N N . TYR A 1 108 ? 8.488 11.332 -4.417 1.00 88.75 108 TYR A N 1
ATOM 873 C CA . TYR A 1 108 ? 7.695 12.522 -4.701 1.00 88.75 108 TYR A CA 1
ATOM 874 C C . TYR A 1 108 ? 6.455 12.168 -5.521 1.00 88.75 108 TYR A C 1
ATOM 876 O O . TYR A 1 108 ? 6.450 11.220 -6.304 1.00 88.75 108 TYR A O 1
ATOM 884 N N . ALA A 1 109 ? 5.388 12.948 -5.332 1.00 87.62 109 ALA A N 1
ATOM 885 C CA . ALA A 1 109 ? 4.130 12.807 -6.064 1.00 87.62 109 ALA A CA 1
ATOM 886 C C . ALA A 1 109 ? 3.478 11.407 -5.981 1.00 87.62 109 ALA A C 1
ATOM 888 O O . ALA A 1 109 ? 2.850 10.951 -6.933 1.00 87.62 109 ALA A O 1
ATOM 889 N N . VAL A 1 110 ? 3.539 10.758 -4.808 1.00 85.50 110 VAL A N 1
ATOM 890 C CA . VAL A 1 110 ? 2.919 9.440 -4.527 1.00 85.50 110 VAL A CA 1
ATOM 891 C C . VAL A 1 110 ? 1.449 9.358 -4.969 1.00 85.50 110 VAL A C 1
ATOM 893 O O . VAL A 1 110 ? 1.006 8.319 -5.455 1.00 85.50 110 VAL A O 1
ATOM 896 N N . LYS A 1 111 ? 0.707 10.474 -4.895 1.00 83.50 111 LYS A N 1
ATOM 897 C CA . LYS A 1 111 ? -0.678 10.586 -5.388 1.00 83.50 111 LYS A CA 1
ATOM 898 C C . LYS A 1 111 ? -0.859 10.130 -6.846 1.00 83.50 111 LYS A C 1
ATOM 900 O O . LYS A 1 111 ? -1.926 9.635 -7.192 1.00 83.50 111 LYS A O 1
ATOM 905 N N . ASN A 1 112 ? 0.164 10.272 -7.691 1.00 87.38 112 ASN A N 1
ATOM 906 C CA . ASN A 1 112 ? 0.103 9.860 -9.093 1.00 87.38 112 ASN A CA 1
ATOM 907 C C . ASN A 1 112 ? 0.064 8.326 -9.206 1.00 87.38 112 ASN A C 1
ATOM 909 O O . ASN A 1 112 ? -0.721 7.792 -9.985 1.00 87.38 112 ASN A O 1
ATOM 913 N N . ILE A 1 113 ? 0.826 7.608 -8.367 1.00 84.00 113 ILE A N 1
ATOM 914 C CA . ILE A 1 113 ? 0.771 6.138 -8.297 1.00 84.00 113 ILE A CA 1
ATOM 915 C C . ILE A 1 113 ? -0.600 5.674 -7.800 1.00 84.00 113 ILE A C 1
ATOM 917 O O . ILE A 1 113 ? -1.164 4.720 -8.330 1.00 84.00 113 ILE A O 1
ATOM 921 N N . CYS A 1 114 ? -1.160 6.354 -6.800 1.00 78.25 114 CYS A N 1
ATOM 922 C CA . CYS A 1 114 ? -2.495 6.036 -6.300 1.00 78.25 114 CYS A CA 1
ATOM 923 C C . CYS A 1 114 ? -3.549 6.074 -7.418 1.00 78.25 114 CYS A C 1
ATOM 925 O O . CYS A 1 114 ? -4.388 5.180 -7.489 1.00 78.25 114 CYS A O 1
ATOM 927 N N . ASN A 1 115 ? -3.464 7.043 -8.336 1.00 80.19 115 ASN A N 1
ATOM 928 C CA . ASN A 1 115 ? -4.360 7.107 -9.492 1.00 80.19 115 ASN A CA 1
ATOM 929 C C . ASN A 1 115 ? -4.192 5.900 -10.429 1.00 80.19 115 ASN A C 1
ATOM 931 O O . ASN A 1 115 ? -5.198 5.350 -10.873 1.00 80.19 115 ASN A O 1
ATOM 935 N N . LEU A 1 116 ? -2.953 5.457 -10.685 1.00 82.88 116 LEU A N 1
ATOM 936 C CA . LEU A 1 116 ? -2.682 4.254 -11.483 1.00 82.88 116 LEU A CA 1
ATOM 937 C C . LEU A 1 116 ? -3.363 3.021 -10.877 1.00 82.88 116 LEU A C 1
ATOM 939 O O . LEU A 1 116 ? -4.030 2.264 -11.581 1.00 82.88 116 LEU A O 1
ATOM 943 N N . ILE A 1 117 ? -3.200 2.828 -9.569 1.00 79.06 117 ILE A N 1
ATOM 944 C CA . ILE A 1 117 ? -3.756 1.681 -8.844 1.00 79.06 117 ILE A CA 1
ATOM 945 C C . ILE A 1 117 ? -5.286 1.666 -8.936 1.00 79.06 117 ILE A C 1
ATOM 947 O O . ILE A 1 117 ? -5.884 0.615 -9.153 1.00 79.06 117 ILE A O 1
ATOM 951 N N . CYS A 1 118 ? -5.923 2.832 -8.804 1.00 74.75 118 CYS A N 1
ATOM 952 C CA . CYS A 1 118 ? -7.376 2.954 -8.911 1.00 74.75 118 CYS A CA 1
ATOM 953 C C . CYS A 1 118 ? -7.905 2.682 -10.330 1.00 74.75 118 CYS A C 1
ATOM 955 O O . CYS A 1 118 ? -9.066 2.310 -10.474 1.00 74.75 118 CYS A O 1
ATOM 957 N N . GLN A 1 119 ? -7.089 2.888 -11.367 1.00 75.00 119 GLN A N 1
ATOM 958 C CA . GLN A 1 119 ? -7.496 2.752 -12.771 1.00 75.00 119 GLN A CA 1
ATOM 959 C C . GLN A 1 119 ? -7.176 1.376 -13.369 1.00 75.00 119 GLN A C 1
ATOM 961 O O . GLN A 1 119 ? -7.855 0.942 -14.297 1.00 75.00 119 GLN A O 1
ATOM 966 N N . SER A 1 120 ? -6.158 0.679 -12.859 1.00 76.88 120 SER A N 1
ATOM 967 C CA . SER A 1 120 ? -5.748 -0.621 -13.396 1.00 76.88 120 SER A CA 1
ATOM 968 C C . SER A 1 120 ? -6.549 -1.766 -12.777 1.00 76.88 120 SER A C 1
ATOM 970 O O . SER A 1 120 ? -6.468 -2.016 -11.574 1.00 76.88 120 SER A O 1
ATOM 972 N N . GLN A 1 121 ? -7.282 -2.512 -13.608 1.00 74.44 121 GLN A N 1
ATOM 973 C CA . GLN A 1 121 ? -7.933 -3.772 -13.213 1.00 74.44 121 GLN A CA 1
ATOM 974 C C . GLN A 1 121 ? -6.958 -4.961 -13.202 1.00 74.44 121 GLN A C 1
ATOM 976 O O . GLN A 1 121 ? -7.193 -5.941 -12.504 1.00 74.44 121 GLN A O 1
ATOM 981 N N . ALA A 1 122 ? -5.845 -4.869 -13.939 1.00 82.12 122 ALA A N 1
ATOM 982 C CA . ALA A 1 122 ? -4.833 -5.924 -14.024 1.00 82.12 122 ALA A CA 1
ATOM 983 C C . ALA A 1 122 ? -3.912 -5.983 -12.794 1.00 82.12 122 ALA A C 1
ATOM 985 O O . ALA A 1 122 ? -3.140 -6.926 -12.645 1.00 82.12 122 ALA A O 1
ATOM 986 N N . PHE A 1 123 ? -3.977 -4.974 -11.925 1.00 86.62 123 PHE A N 1
ATOM 987 C CA . PHE A 1 123 ? -3.095 -4.845 -10.775 1.00 86.62 123 PHE A CA 1
ATOM 988 C C . PHE A 1 123 ? -3.370 -5.934 -9.734 1.00 86.62 123 PHE A C 1
ATOM 990 O O . PHE A 1 123 ? -4.466 -5.988 -9.182 1.00 86.62 123 PHE A O 1
ATOM 997 N N . GLU A 1 124 ? -2.365 -6.755 -9.436 1.00 92.38 124 GLU A N 1
ATOM 998 C CA . GLU A 1 124 ? -2.418 -7.846 -8.454 1.00 92.38 124 GLU A CA 1
ATOM 999 C C . GLU A 1 124 ? -1.633 -7.472 -7.181 1.00 92.38 124 GLU A C 1
ATOM 1001 O O . GLU A 1 124 ? -2.073 -7.752 -6.063 1.00 92.38 124 GLU A O 1
ATOM 1006 N N . LEU A 1 125 ? -0.485 -6.794 -7.327 1.00 93.50 125 LEU A N 1
ATOM 1007 C CA . LEU A 1 125 ? 0.407 -6.453 -6.217 1.00 93.50 125 LEU A CA 1
ATOM 1008 C C . LEU A 1 125 ? 1.013 -5.053 -6.352 1.00 93.50 125 LEU A C 1
ATOM 1010 O O . LEU A 1 125 ? 1.718 -4.741 -7.308 1.00 93.50 125 LEU A O 1
ATOM 1014 N N . PHE A 1 126 ? 0.824 -4.239 -5.320 1.00 93.50 126 PHE A N 1
ATOM 1015 C CA . PHE A 1 126 ? 1.505 -2.970 -5.119 1.00 93.50 126 PHE A CA 1
ATOM 1016 C C . PHE A 1 126 ? 2.354 -3.030 -3.863 1.00 93.50 126 PHE A C 1
ATOM 1018 O O . PHE A 1 126 ? 1.866 -3.413 -2.801 1.00 93.50 126 PHE A O 1
ATOM 1025 N N . TYR A 1 127 ? 3.589 -2.567 -3.964 1.00 95.31 127 TYR A N 1
ATOM 1026 C CA . TYR A 1 127 ? 4.439 -2.324 -2.818 1.00 95.31 127 TYR A CA 1
ATOM 1027 C C . TYR A 1 127 ? 5.166 -1.001 -3.002 1.00 95.31 127 TYR A C 1
ATOM 1029 O O . TYR A 1 127 ? 5.887 -0.810 -3.979 1.00 95.31 127 TYR A O 1
ATOM 1037 N N . LEU A 1 128 ? 5.000 -0.101 -2.045 1.00 94.38 128 LEU A N 1
ATOM 1038 C CA . LEU A 1 128 ? 5.690 1.172 -1.989 1.00 94.38 128 LEU A CA 1
ATOM 1039 C C . LEU A 1 128 ? 6.286 1.352 -0.599 1.00 94.38 128 LEU A C 1
ATOM 1041 O O . LEU A 1 128 ? 5.568 1.405 0.391 1.00 94.38 128 LEU A O 1
ATOM 1045 N N . LYS A 1 129 ? 7.603 1.504 -0.529 1.00 94.25 129 LYS A N 1
ATOM 1046 C CA . LYS A 1 129 ? 8.329 1.838 0.692 1.00 94.25 129 LYS A CA 1
ATOM 1047 C C . LYS A 1 129 ? 9.196 3.060 0.455 1.00 94.25 129 LYS A C 1
ATOM 1049 O O . LYS A 1 129 ? 10.040 3.054 -0.439 1.00 94.25 129 LYS A O 1
ATOM 1054 N N . TYR A 1 130 ? 8.984 4.090 1.264 1.00 90.12 130 TYR A N 1
ATOM 1055 C CA . TYR A 1 130 ? 9.759 5.325 1.239 1.00 90.12 130 TYR A CA 1
ATOM 1056 C C . TYR A 1 130 ? 9.877 5.895 2.648 1.00 90.12 130 TYR A C 1
ATOM 1058 O O . TYR A 1 130 ? 8.927 5.853 3.427 1.00 90.12 130 TYR A O 1
ATOM 1066 N N . CYS A 1 131 ? 11.045 6.439 2.983 1.00 87.56 131 CYS A N 1
ATOM 1067 C CA . CYS A 1 131 ? 11.368 6.915 4.324 1.00 87.56 131 CYS A CA 1
ATOM 1068 C C . CYS A 1 131 ? 10.961 5.894 5.409 1.00 87.56 131 CYS A C 1
ATOM 1070 O O . CYS A 1 131 ? 11.545 4.818 5.533 1.00 87.56 131 CYS A O 1
ATOM 1072 N N . LEU A 1 132 ? 9.943 6.262 6.184 1.00 86.06 132 LEU A N 1
ATOM 1073 C CA . LEU A 1 132 ? 9.417 5.566 7.349 1.00 86.06 132 LEU A CA 1
ATOM 1074 C C . LEU A 1 132 ? 7.990 5.059 7.111 1.00 86.06 132 LEU A C 1
ATOM 1076 O O . LEU A 1 132 ? 7.313 4.695 8.066 1.00 86.06 132 LEU A O 1
ATOM 1080 N N . ALA A 1 133 ? 7.536 5.072 5.856 1.00 89.88 133 ALA A N 1
ATOM 1081 C CA . ALA A 1 133 ? 6.212 4.652 5.436 1.00 89.88 133 ALA A CA 1
ATOM 1082 C C . ALA A 1 133 ? 6.300 3.476 4.453 1.00 89.88 133 ALA A C 1
ATOM 1084 O O . ALA A 1 133 ? 7.203 3.383 3.614 1.00 89.88 133 ALA A O 1
ATOM 1085 N N . GLU A 1 134 ? 5.338 2.573 4.559 1.00 93.00 134 GLU A N 1
ATOM 1086 C CA . GLU A 1 134 ? 5.188 1.402 3.710 1.00 93.00 134 GLU A CA 1
ATOM 1087 C C . GLU A 1 134 ? 3.708 1.226 3.368 1.00 93.00 134 GLU A C 1
ATOM 1089 O O . GLU A 1 134 ? 2.856 1.176 4.247 1.00 93.00 134 GLU A O 1
ATOM 1094 N N . LEU A 1 135 ? 3.405 1.124 2.080 1.00 91.31 135 LEU A N 1
ATOM 1095 C CA . LEU A 1 135 ? 2.070 0.947 1.535 1.00 91.31 135 LEU A CA 1
ATOM 1096 C C . LEU A 1 135 ? 2.071 -0.301 0.658 1.00 91.31 135 LEU A C 1
ATOM 1098 O O . LEU A 1 135 ? 2.825 -0.390 -0.307 1.00 91.31 135 LEU A O 1
ATOM 1102 N N . THR A 1 136 ? 1.228 -1.268 0.988 1.00 92.94 136 THR A N 1
ATOM 1103 C CA . THR A 1 136 ? 1.078 -2.514 0.236 1.00 92.94 136 THR A CA 1
ATOM 1104 C C . THR A 1 136 ? -0.378 -2.694 -0.142 1.00 92.94 136 THR A C 1
ATOM 1106 O O . THR A 1 136 ? -1.237 -2.688 0.731 1.00 92.94 136 THR A O 1
ATOM 1109 N N . LEU A 1 137 ? -0.663 -2.897 -1.423 1.00 91.12 137 LEU A N 1
ATOM 1110 C CA . LEU A 1 137 ? -1.978 -3.329 -1.888 1.00 91.12 137 LEU A CA 1
ATOM 1111 C C . LEU A 1 137 ? -1.834 -4.725 -2.484 1.00 91.12 137 LEU A C 1
ATOM 1113 O O . LEU A 1 137 ? -0.997 -4.946 -3.353 1.00 91.12 137 LEU A O 1
ATOM 1117 N N . VAL A 1 138 ? -2.676 -5.651 -2.054 1.00 91.62 138 VAL A N 1
ATOM 1118 C CA . VAL A 1 138 ? -2.816 -6.967 -2.672 1.00 91.62 138 VAL A CA 1
ATOM 1119 C C . VAL A 1 138 ? -4.241 -7.082 -3.174 1.00 91.62 138 VAL A C 1
ATOM 1121 O O . VAL A 1 138 ? -5.179 -6.993 -2.381 1.00 91.62 138 VAL A O 1
ATOM 1124 N N . ARG A 1 139 ? -4.408 -7.293 -4.477 1.00 88.38 139 ARG A N 1
ATOM 1125 C CA . ARG A 1 139 ? -5.696 -7.616 -5.085 1.00 88.38 139 ARG A CA 1
ATOM 1126 C C . ARG A 1 139 ? -5.679 -9.082 -5.493 1.00 88.38 139 ARG A C 1
ATOM 1128 O O . ARG A 1 139 ? -4.817 -9.536 -6.237 1.00 88.38 139 ARG A O 1
ATOM 1135 N N . ASN A 1 140 ? -6.658 -9.821 -4.998 1.00 84.75 140 ASN A N 1
ATOM 1136 C CA . ASN A 1 140 ? -6.958 -11.179 -5.419 1.00 84.75 140 ASN A CA 1
ATOM 1137 C C . ASN A 1 140 ? -8.428 -11.225 -5.862 1.00 84.75 140 ASN A C 1
ATOM 1139 O O . ASN A 1 140 ? -9.241 -10.426 -5.409 1.00 84.75 140 ASN A O 1
ATOM 1143 N N . SER A 1 141 ? -8.786 -12.205 -6.687 1.00 81.75 141 SER A N 1
ATOM 1144 C CA . SER A 1 141 ? -10.167 -12.551 -7.055 1.00 81.75 141 SER A CA 1
ATOM 1145 C C . SER A 1 141 ? -11.173 -12.596 -5.893 1.00 81.75 141 SER A C 1
ATOM 1147 O O . SER A 1 141 ? -12.365 -12.435 -6.127 1.00 81.75 141 SER A O 1
ATOM 1149 N N . ARG A 1 142 ? -10.718 -12.836 -4.654 1.00 83.00 142 ARG A N 1
ATOM 1150 C CA . ARG A 1 142 ? -11.584 -12.960 -3.470 1.00 83.00 142 ARG A CA 1
ATOM 1151 C C . ARG A 1 142 ? -11.610 -11.738 -2.563 1.00 83.00 142 ARG A C 1
ATOM 1153 O O . ARG A 1 142 ? -12.576 -11.570 -1.834 1.00 83.00 142 ARG A O 1
ATOM 1160 N N . TYR A 1 143 ? -10.531 -10.966 -2.526 1.00 85.19 143 TYR A N 1
ATOM 1161 C CA . TYR A 1 143 ? -10.404 -9.865 -1.581 1.00 85.19 143 TYR A CA 1
ATOM 1162 C C . TYR A 1 143 ? -9.361 -8.854 -2.039 1.00 85.19 143 TYR A C 1
ATOM 1164 O O . TYR A 1 143 ? -8.434 -9.167 -2.792 1.00 85.19 143 TYR A O 1
ATOM 1172 N N . ILE A 1 144 ? -9.478 -7.654 -1.489 1.00 87.31 144 ILE A N 1
ATOM 1173 C CA . ILE A 1 144 ? -8.466 -6.609 -1.571 1.00 87.31 144 ILE A CA 1
ATOM 1174 C C . ILE A 1 144 ? -7.959 -6.334 -0.176 1.00 87.31 144 ILE A C 1
ATOM 1176 O O . ILE A 1 144 ? -8.737 -6.145 0.756 1.00 87.31 144 ILE A O 1
ATOM 1180 N N . ARG A 1 145 ? -6.639 -6.323 -0.035 1.00 90.94 145 ARG A N 1
ATOM 1181 C CA . ARG A 1 145 ? -5.969 -6.010 1.218 1.00 90.94 145 ARG A CA 1
ATOM 1182 C C . ARG A 1 145 ? -5.076 -4.802 1.022 1.00 90.94 145 ARG A C 1
ATOM 1184 O O . ARG A 1 145 ? -4.174 -4.844 0.189 1.00 90.94 145 ARG A O 1
ATOM 1191 N N . LEU A 1 146 ? -5.321 -3.748 1.787 1.00 90.06 146 LEU A N 1
ATOM 1192 C CA . LEU A 1 146 ? -4.474 -2.567 1.844 1.00 90.06 146 LEU A CA 1
ATOM 1193 C C . LEU A 1 146 ? -3.797 -2.505 3.208 1.00 90.06 146 LEU A C 1
ATOM 1195 O O . LEU A 1 146 ? -4.465 -2.395 4.228 1.00 90.06 146 LEU A O 1
ATOM 1199 N N . ILE A 1 147 ? -2.473 -2.508 3.209 1.00 91.62 147 ILE A N 1
ATOM 1200 C CA . ILE A 1 147 ? -1.651 -2.363 4.402 1.00 91.62 147 ILE A CA 1
ATOM 1201 C C . ILE A 1 147 ? -0.915 -1.030 4.296 1.00 91.62 147 ILE A C 1
ATOM 1203 O O . ILE A 1 147 ? -0.174 -0.816 3.341 1.00 91.62 147 ILE A O 1
ATOM 1207 N N . ASN A 1 148 ? -1.094 -0.147 5.271 1.00 90.38 148 ASN A N 1
ATOM 1208 C CA . ASN A 1 148 ? -0.321 1.083 5.408 1.00 90.38 148 ASN A CA 1
ATOM 1209 C C . ASN A 1 148 ? 0.372 1.068 6.774 1.00 90.38 148 ASN A C 1
ATOM 1211 O O . ASN A 1 148 ? -0.276 0.947 7.807 1.00 90.38 148 ASN A O 1
ATOM 1215 N N . ARG A 1 149 ? 1.696 1.148 6.776 1.00 91.56 149 ARG A N 1
ATOM 1216 C CA . ARG A 1 149 ? 2.533 1.115 7.973 1.00 91.56 149 ARG A CA 1
ATOM 1217 C C . ARG A 1 149 ? 3.386 2.354 8.013 1.00 91.56 149 ARG A C 1
ATOM 1219 O O . ARG A 1 149 ? 3.990 2.734 7.011 1.00 91.56 149 ARG A O 1
ATOM 1226 N N . ASN A 1 150 ? 3.480 2.958 9.179 1.00 89.12 150 ASN A N 1
ATOM 1227 C CA . ASN A 1 150 ? 4.439 4.008 9.449 1.00 89.12 150 ASN A CA 1
ATOM 1228 C C . ASN A 1 150 ? 4.875 3.941 10.914 1.00 89.12 150 ASN A C 1
ATOM 1230 O O . ASN A 1 150 ? 4.497 3.034 11.649 1.00 89.12 150 ASN A O 1
ATOM 1234 N N . GLN A 1 151 ? 5.698 4.894 11.344 1.00 88.12 151 GLN A N 1
ATOM 1235 C CA . GLN A 1 151 ? 6.165 4.922 12.728 1.00 88.12 151 GLN A CA 1
ATOM 1236 C C . GLN A 1 151 ? 5.034 5.029 13.750 1.00 88.12 151 GLN A C 1
ATOM 1238 O O . GLN A 1 151 ? 5.176 4.475 14.828 1.00 88.12 151 GLN A O 1
ATOM 1243 N N . LEU A 1 152 ? 3.936 5.714 13.429 1.00 86.06 152 LEU A N 1
ATOM 1244 C CA . LEU A 1 152 ? 2.847 6.000 14.360 1.00 86.06 152 LEU A CA 1
ATOM 1245 C C . LEU A 1 152 ? 1.832 4.856 14.439 1.00 86.06 152 LEU A C 1
ATOM 1247 O O . LEU A 1 152 ? 1.322 4.560 15.519 1.00 86.06 152 LEU A O 1
ATOM 1251 N N . TYR A 1 153 ? 1.535 4.212 13.308 1.00 88.50 153 TYR A N 1
ATOM 1252 C CA . TYR A 1 153 ? 0.524 3.162 13.233 1.00 88.50 153 TYR A CA 1
ATOM 1253 C C . TYR A 1 153 ? 0.755 2.174 12.088 1.00 88.50 153 TYR A C 1
ATOM 1255 O O . TYR A 1 153 ? 1.330 2.511 11.051 1.00 88.50 153 TYR A O 1
ATOM 1263 N N . ASP A 1 154 ? 0.181 0.986 12.258 1.00 91.69 154 ASP A N 1
ATOM 1264 C CA . ASP A 1 154 ? -0.059 0.014 11.200 1.00 91.69 154 ASP A CA 1
ATOM 1265 C C . ASP A 1 154 ? -1.562 -0.150 11.005 1.00 91.69 154 ASP A C 1
ATOM 1267 O O . ASP A 1 154 ? -2.293 -0.442 11.950 1.00 91.69 154 ASP A O 1
ATOM 1271 N N . ILE A 1 155 ? -2.025 -0.009 9.772 1.00 90.44 155 ILE A N 1
ATOM 1272 C CA . ILE A 1 155 ? -3.397 -0.308 9.387 1.00 90.44 155 ILE A CA 1
ATOM 1273 C C . ILE A 1 155 ? -3.406 -1.383 8.310 1.00 90.44 155 ILE A C 1
ATOM 1275 O O . ILE A 1 155 ? -2.645 -1.332 7.345 1.00 90.44 155 ILE A O 1
ATOM 1279 N N . ASP A 1 156 ? -4.293 -2.350 8.480 1.00 92.19 156 ASP A N 1
ATOM 1280 C CA . ASP A 1 156 ? -4.588 -3.404 7.527 1.00 92.19 156 ASP A CA 1
ATOM 1281 C C . ASP A 1 156 ? -6.096 -3.418 7.272 1.00 92.19 156 ASP A C 1
ATOM 1283 O O . ASP A 1 156 ? -6.907 -3.620 8.177 1.00 92.19 156 ASP A O 1
ATOM 1287 N N . LEU A 1 157 ? -6.466 -3.120 6.035 1.00 90.19 157 LEU A N 1
ATOM 1288 C CA . LEU A 1 157 ? -7.834 -3.024 5.560 1.00 90.19 157 LEU A CA 1
ATOM 1289 C C . LEU A 1 157 ? -8.098 -4.185 4.616 1.00 90.19 157 LEU A C 1
ATOM 1291 O O . LEU A 1 157 ? -7.429 -4.307 3.591 1.00 90.19 157 LEU A O 1
ATOM 1295 N N . GLN A 1 158 ? -9.104 -4.992 4.925 1.00 90.38 158 GLN A N 1
ATOM 1296 C CA . GLN A 1 158 ? -9.535 -6.100 4.084 1.00 90.38 158 GLN A CA 1
ATOM 1297 C C . GLN A 1 158 ? -10.957 -5.860 3.571 1.00 90.38 158 GLN A C 1
ATOM 1299 O O . GLN A 1 158 ? -11.878 -5.630 4.355 1.00 90.38 158 GLN A O 1
ATOM 1304 N N . TYR A 1 159 ? -11.117 -5.947 2.254 1.00 85.50 159 TYR A N 1
ATOM 1305 C CA . TYR A 1 159 ? -12.370 -5.769 1.529 1.00 85.50 159 TYR A CA 1
ATOM 1306 C C . TYR A 1 159 ? -12.705 -7.036 0.755 1.00 85.50 159 TYR A C 1
ATOM 1308 O O . TYR A 1 159 ? -11.825 -7.618 0.123 1.00 85.50 159 TYR A O 1
ATOM 1316 N N . ASP A 1 160 ? -13.985 -7.387 0.712 1.00 80.69 160 ASP A N 1
ATOM 1317 C CA . ASP A 1 160 ? -14.482 -8.524 -0.070 1.00 80.69 160 ASP A CA 1
ATOM 1318 C C . ASP A 1 160 ? -14.992 -8.099 -1.470 1.00 80.69 160 ASP A C 1
ATOM 1320 O O . ASP A 1 160 ? -15.606 -8.890 -2.181 1.00 80.69 160 ASP A O 1
ATOM 1324 N N . TYR A 1 161 ? -14.767 -6.843 -1.888 1.00 72.50 161 TYR A N 1
ATOM 1325 C CA . TYR A 1 161 ? -15.206 -6.305 -3.186 1.00 72.50 161 TYR A CA 1
ATOM 1326 C C . TYR A 1 161 ? -14.270 -5.218 -3.747 1.00 72.50 161 TYR A C 1
ATOM 1328 O O . TYR A 1 161 ? -13.524 -4.576 -3.009 1.00 72.50 161 TYR A O 1
ATOM 1336 N N . ASP A 1 162 ? -14.334 -4.990 -5.067 1.00 63.28 162 ASP A N 1
ATOM 1337 C CA . ASP A 1 162 ? -13.341 -4.235 -5.855 1.00 63.28 162 ASP A CA 1
ATOM 1338 C C . ASP A 1 162 ? -13.544 -2.710 -5.924 1.00 63.28 162 ASP A C 1
ATOM 1340 O O . ASP A 1 162 ? -13.495 -2.105 -6.992 1.00 63.28 162 ASP A O 1
ATOM 1344 N N . TYR A 1 163 ? -13.788 -2.056 -4.784 1.00 63.56 163 TYR A N 1
ATOM 1345 C CA . TYR A 1 163 ? -14.015 -0.604 -4.748 1.00 63.56 163 TYR A CA 1
ATOM 1346 C C . TYR A 1 163 ? -12.791 0.164 -4.217 1.00 63.56 163 TYR A C 1
ATOM 1348 O O . TYR A 1 163 ? -12.786 0.675 -3.099 1.00 63.56 163 TYR A O 1
ATOM 1356 N N . ILE A 1 164 ? -11.722 0.226 -5.024 1.00 60.66 164 ILE A N 1
ATOM 1357 C CA . ILE A 1 164 ? -10.439 0.861 -4.648 1.00 60.66 164 ILE A CA 1
ATOM 1358 C C . ILE A 1 164 ? -10.471 2.397 -4.716 1.00 60.66 164 ILE A C 1
ATOM 1360 O O . ILE A 1 164 ? -9.735 3.058 -3.980 1.00 60.66 164 ILE A O 1
ATOM 1364 N N . SER A 1 165 ? -11.323 2.983 -5.565 1.00 59.22 165 SER A N 1
ATOM 1365 C CA . SER A 1 165 ? -11.265 4.414 -5.917 1.00 59.22 165 SER A CA 1
ATOM 1366 C C . SER A 1 165 ? -11.371 5.370 -4.725 1.00 59.22 165 SER A C 1
ATOM 1368 O O . SER A 1 165 ? -10.784 6.453 -4.760 1.00 59.22 165 SER A O 1
ATOM 1370 N N . ASP A 1 166 ? -12.076 4.970 -3.666 1.00 56.53 166 ASP A N 1
ATOM 1371 C CA . ASP A 1 166 ? -12.295 5.806 -2.480 1.00 56.53 166 ASP A CA 1
ATOM 1372 C C . ASP A 1 166 ? -11.181 5.663 -1.431 1.00 56.53 166 ASP A C 1
ATOM 1374 O O . ASP A 1 166 ? -10.969 6.570 -0.627 1.00 56.53 166 ASP A O 1
ATOM 1378 N N . ILE A 1 167 ? -10.414 4.569 -1.474 1.00 59.22 167 ILE A N 1
ATOM 1379 C CA . ILE A 1 167 ? -9.447 4.200 -0.432 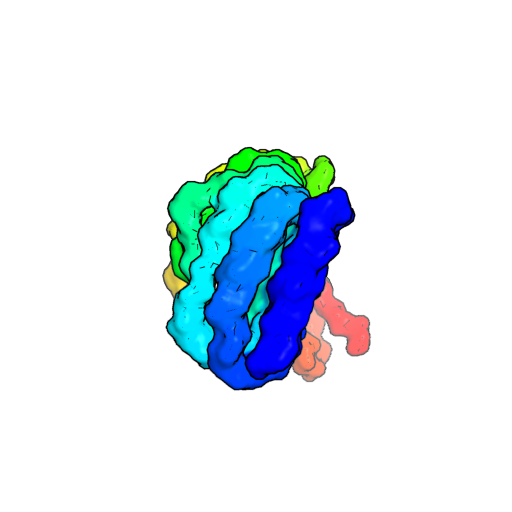1.00 59.22 167 ILE A CA 1
ATOM 1380 C C . ILE A 1 167 ? -8.188 5.079 -0.490 1.00 59.22 167 ILE A C 1
ATOM 1382 O O . ILE A 1 167 ? -7.630 5.460 0.536 1.00 59.22 167 ILE A O 1
ATOM 1386 N N . MET A 1 168 ? -7.729 5.419 -1.697 1.00 57.03 168 MET A N 1
ATOM 1387 C CA . MET A 1 168 ? -6.419 6.047 -1.915 1.00 57.03 168 MET A CA 1
ATOM 1388 C C . MET A 1 168 ? -6.451 7.580 -1.962 1.00 57.03 168 MET A C 1
ATOM 1390 O O . MET A 1 168 ? -5.475 8.213 -2.367 1.00 57.03 168 MET A O 1
ATOM 1394 N N . ARG A 1 169 ? -7.540 8.228 -1.532 1.00 58.19 169 ARG A N 1
ATOM 1395 C CA . ARG A 1 169 ? -7.542 9.681 -1.305 1.00 58.19 169 ARG A CA 1
ATOM 1396 C C . ARG A 1 169 ? -6.829 9.975 0.021 1.00 58.19 169 ARG A C 1
ATOM 1398 O O . ARG A 1 169 ? -7.469 10.236 1.029 1.00 58.19 169 ARG A O 1
ATOM 1405 N N . ILE A 1 170 ? -5.493 9.938 -0.036 1.00 49.41 170 ILE A N 1
ATOM 1406 C CA . ILE A 1 170 ? -4.432 9.966 1.007 1.00 49.41 170 ILE A CA 1
ATOM 1407 C C . ILE A 1 170 ? -4.707 10.783 2.294 1.00 49.41 170 ILE A C 1
ATOM 1409 O O . ILE A 1 170 ? -4.094 10.522 3.324 1.00 49.41 170 ILE A O 1
ATOM 1413 N N . HIS A 1 171 ? -5.626 11.746 2.295 1.00 51.12 171 HIS A N 1
ATOM 1414 C CA . HIS A 1 171 ? -5.888 12.625 3.444 1.00 51.12 171 HIS A CA 1
ATOM 1415 C C . HIS A 1 171 ? -7.310 12.553 3.991 1.00 51.12 171 HIS A C 1
ATOM 1417 O O . HIS A 1 171 ? -7.674 13.306 4.891 1.00 51.12 171 HIS A O 1
ATOM 1423 N N . ARG A 1 172 ? -8.138 11.678 3.430 1.00 59.16 172 ARG A N 1
ATOM 1424 C CA . ARG A 1 172 ? -9.528 11.530 3.813 1.00 59.16 172 ARG A CA 1
ATOM 1425 C C . ARG A 1 172 ? -9.889 10.065 3.641 1.00 59.16 172 ARG A C 1
ATOM 1427 O O . ARG A 1 172 ? -10.245 9.657 2.541 1.00 59.16 172 ARG A O 1
ATOM 1434 N N . TRP A 1 173 ? -9.798 9.306 4.733 1.00 61.75 173 TRP A N 1
ATOM 1435 C CA . TRP A 1 173 ? -10.332 7.946 4.878 1.00 61.75 173 TRP A CA 1
ATOM 1436 C C . TRP A 1 173 ? -11.862 7.971 4.757 1.00 61.75 173 TRP A C 1
ATOM 1438 O O . TRP A 1 173 ? -12.580 7.624 5.680 1.00 61.75 173 TRP A O 1
ATOM 1448 N N . LEU A 1 174 ? -12.397 8.518 3.671 1.00 53.72 174 LEU A N 1
ATOM 1449 C CA . LEU A 1 174 ? -13.817 8.754 3.524 1.00 53.72 174 LEU A CA 1
ATOM 1450 C C . LEU A 1 174 ? -14.475 7.445 3.126 1.00 53.72 174 LEU A C 1
ATOM 1452 O O . LEU A 1 174 ? -14.278 6.962 2.017 1.00 53.72 174 LEU A O 1
ATOM 1456 N N . ARG A 1 175 ? -15.347 6.963 4.015 1.00 64.62 175 ARG A N 1
ATOM 1457 C CA . ARG A 1 175 ? -16.391 5.977 3.707 1.00 64.62 175 ARG A CA 1
ATOM 1458 C C . ARG A 1 175 ? -15.852 4.576 3.431 1.00 64.62 175 ARG A C 1
ATOM 1460 O O . ARG A 1 175 ? -16.276 3.914 2.485 1.00 64.62 175 ARG A O 1
ATOM 1467 N N . ILE A 1 176 ? -14.979 4.095 4.315 1.00 71.44 176 ILE A N 1
ATOM 1468 C CA . ILE A 1 176 ? -14.684 2.663 4.380 1.00 71.44 176 ILE A CA 1
ATOM 1469 C C . ILE A 1 176 ? -15.959 1.941 4.837 1.00 71.44 176 ILE A C 1
ATOM 1471 O O . ILE A 1 176 ? -16.315 1.937 6.016 1.00 71.44 176 ILE A O 1
ATOM 1475 N N . ASN A 1 177 ? -16.669 1.359 3.877 1.00 72.50 177 ASN A N 1
ATOM 1476 C CA . ASN A 1 177 ? -17.860 0.554 4.114 1.00 72.50 177 ASN A CA 1
ATOM 1477 C C . ASN A 1 177 ? -17.463 -0.923 4.128 1.00 72.50 177 ASN A C 1
ATOM 1479 O O . ASN A 1 177 ? -16.590 -1.308 3.357 1.00 72.50 177 ASN A O 1
ATOM 1483 N N . LYS A 1 178 ? -18.100 -1.736 4.984 1.00 79.75 178 LYS A N 1
ATOM 1484 C CA . LYS A 1 178 ? -18.027 -3.213 4.948 1.00 79.75 178 LYS A CA 1
ATOM 1485 C C . LYS A 1 178 ? -16.608 -3.802 4.850 1.00 79.75 178 LYS A C 1
ATOM 1487 O O . LYS A 1 178 ? -16.394 -4.835 4.223 1.00 79.75 178 LYS A O 1
ATOM 1492 N N . ALA A 1 179 ? -15.633 -3.127 5.449 1.00 86.56 179 ALA A N 1
ATOM 1493 C CA . ALA A 1 179 ? -14.271 -3.625 5.539 1.00 86.56 179 ALA A CA 1
ATOM 1494 C C . ALA A 1 179 ? -14.029 -4.248 6.911 1.00 86.56 179 ALA A C 1
ATOM 1496 O O . ALA A 1 179 ? -14.664 -3.869 7.905 1.00 86.56 179 ALA A O 1
ATOM 1497 N N . LYS A 1 180 ? -13.056 -5.156 6.962 1.00 91.44 180 LYS A N 1
ATOM 1498 C CA . LYS A 1 180 ? -12.405 -5.549 8.210 1.00 91.44 180 LYS A CA 1
ATOM 1499 C C . LYS A 1 180 ? -11.189 -4.660 8.399 1.00 91.44 180 LYS A C 1
ATOM 1501 O O . LYS A 1 180 ? -10.345 -4.573 7.505 1.00 91.44 180 LYS A O 1
ATOM 1506 N N . VAL A 1 181 ? -11.123 -3.988 9.540 1.00 92.31 181 VAL A N 1
ATOM 1507 C CA . VAL A 1 181 ? -10.052 -3.046 9.860 1.00 92.31 181 VAL A CA 1
ATOM 1508 C C . VAL A 1 181 ? -9.251 -3.585 11.026 1.00 92.31 181 VAL A C 1
ATOM 1510 O O . VAL A 1 181 ? -9.802 -3.808 12.101 1.00 92.31 181 VAL A O 1
ATOM 1513 N N . TYR A 1 182 ? -7.950 -3.750 10.826 1.00 93.81 182 TYR A N 1
ATOM 1514 C CA . TYR A 1 182 ? -7.000 -4.052 11.887 1.00 93.81 182 TYR A CA 1
ATOM 1515 C C . TYR A 1 182 ? -6.075 -2.850 12.037 1.00 93.81 182 TYR A C 1
ATOM 1517 O O . TYR A 1 182 ? -5.309 -2.531 11.130 1.00 93.81 182 TYR A O 1
ATOM 1525 N N . LEU A 1 183 ? -6.171 -2.166 13.168 1.00 92.38 183 LEU A N 1
ATOM 1526 C CA . LEU A 1 183 ? -5.389 -0.982 13.481 1.00 92.38 183 LEU A CA 1
ATOM 1527 C C . LEU A 1 183 ? -4.485 -1.284 14.669 1.00 92.38 183 LEU A C 1
ATOM 1529 O O . LEU A 1 183 ? -4.962 -1.685 15.725 1.00 92.38 183 LEU A O 1
ATOM 1533 N N . THR A 1 184 ? -3.186 -1.067 14.506 1.00 91.56 184 THR A N 1
ATOM 1534 C CA . THR A 1 184 ? -2.215 -1.040 15.598 1.00 91.56 184 THR A CA 1
ATOM 1535 C C . THR A 1 184 ? -1.666 0.368 15.728 1.00 91.56 184 THR A C 1
ATOM 1537 O O . THR A 1 184 ? -1.100 0.897 14.778 1.00 91.56 184 THR A O 1
ATOM 1540 N N . VAL A 1 185 ? -1.817 0.968 16.901 1.00 88.69 185 VAL A N 1
ATOM 1541 C CA . VAL A 1 185 ? -1.292 2.296 17.217 1.00 88.69 185 VAL A CA 1
ATOM 1542 C C . VAL A 1 185 ? -0.052 2.128 18.089 1.00 88.69 185 VAL A C 1
ATOM 1544 O O . VAL A 1 185 ? -0.133 1.556 19.179 1.00 88.69 185 VAL A O 1
ATOM 1547 N N . HIS A 1 186 ? 1.099 2.582 17.589 1.00 86.38 186 HIS A N 1
ATOM 1548 C CA . HIS A 1 186 ? 2.405 2.421 18.240 1.00 86.38 186 HIS A CA 1
ATOM 1549 C C . HIS A 1 186 ? 2.746 3.588 19.163 1.00 86.38 186 HIS A C 1
ATOM 1551 O O . HIS A 1 186 ? 3.342 3.376 20.215 1.00 86.38 186 HIS A O 1
ATOM 1557 N N . PHE A 1 187 ? 2.349 4.800 18.778 1.00 81.31 187 PHE A N 1
ATOM 1558 C CA . PHE A 1 187 ? 2.569 6.027 19.541 1.00 81.31 187 PHE A CA 1
ATOM 1559 C C . PHE A 1 187 ? 1.261 6.783 19.725 1.00 81.31 187 PHE A C 1
ATOM 1561 O O . PHE A 1 187 ? 0.309 6.581 18.972 1.00 81.31 187 PHE A O 1
ATOM 1568 N N . ASP A 1 188 ? 1.233 7.671 20.714 1.00 77.56 188 ASP A N 1
ATOM 1569 C CA . ASP A 1 188 ? 0.130 8.605 20.896 1.00 77.56 188 ASP A CA 1
ATOM 1570 C C . ASP A 1 188 ? -0.116 9.401 19.603 1.00 77.56 188 ASP A C 1
ATOM 1572 O O . ASP A 1 188 ? 0.780 10.038 19.046 1.00 77.56 188 ASP A O 1
ATOM 1576 N N . MET A 1 189 ? -1.346 9.296 19.110 1.00 74.19 189 MET A N 1
ATOM 1577 C CA . MET A 1 189 ? -1.821 9.932 17.888 1.00 74.19 189 MET A CA 1
ATOM 1578 C C . MET A 1 189 ? -2.812 11.073 18.171 1.00 74.19 189 MET A C 1
ATOM 1580 O O . MET A 1 189 ? -3.218 11.748 17.223 1.00 74.19 189 MET A O 1
ATOM 1584 N N .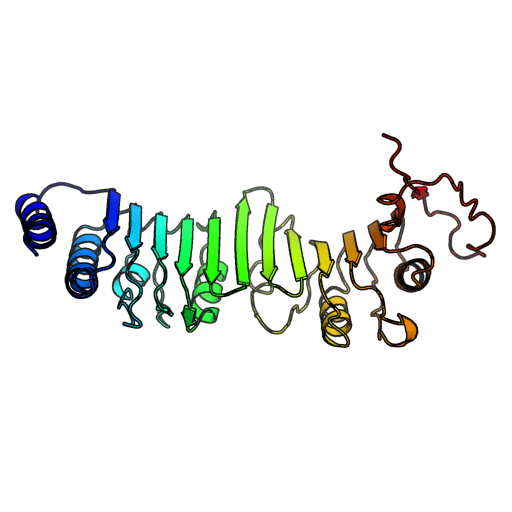 GLY A 1 190 ? -3.205 11.301 19.432 1.00 73.94 190 GLY A N 1
ATOM 1585 C CA . GLY A 1 190 ? -4.146 12.341 19.857 1.00 73.94 190 GLY A CA 1
ATOM 1586 C C . GLY A 1 190 ? -5.375 12.459 18.947 1.00 73.94 190 GLY A C 1
ATOM 1587 O O . GLY A 1 190 ? -6.035 11.470 18.619 1.00 73.94 190 GLY A O 1
ATOM 1588 N N . GLU A 1 191 ? -5.639 13.674 18.462 1.00 73.50 191 GLU A N 1
ATOM 1589 C CA . GLU A 1 191 ? -6.728 13.985 17.520 1.00 73.50 191 GLU A CA 1
ATOM 1590 C C . GLU A 1 191 ? -6.667 13.166 16.218 1.00 73.50 191 GLU A C 1
ATOM 1592 O O . GLU A 1 191 ? -7.705 12.829 15.645 1.00 73.50 191 GLU A O 1
ATOM 1597 N N . THR A 1 192 ? -5.472 12.768 15.764 1.00 77.31 192 THR A N 1
ATOM 1598 C CA . THR A 1 192 ? -5.297 11.961 14.542 1.00 77.31 192 THR A CA 1
ATOM 1599 C C . THR A 1 192 ? -5.985 10.605 14.670 1.00 77.31 192 THR A C 1
ATOM 1601 O O . THR A 1 192 ? -6.535 10.093 13.693 1.00 77.31 192 THR A O 1
ATOM 1604 N N . PHE A 1 193 ? -5.989 10.027 15.875 1.00 80.25 193 PHE A N 1
ATOM 1605 C CA . PHE A 1 193 ? -6.681 8.772 16.141 1.00 80.25 193 PHE A CA 1
ATOM 1606 C C . PHE A 1 193 ? -8.201 8.933 16.036 1.00 80.25 193 PHE A C 1
ATOM 1608 O O . PHE A 1 193 ? -8.849 8.153 15.339 1.00 80.25 193 PHE A O 1
ATOM 1615 N N . SER A 1 194 ? -8.766 9.984 16.638 1.00 81.38 194 SER A N 1
ATOM 1616 C CA . SER A 1 194 ? -10.197 10.297 16.511 1.00 81.38 194 SER A CA 1
ATOM 1617 C C . SER A 1 194 ? -10.584 10.553 15.048 1.00 81.38 194 SER A C 1
ATOM 1619 O O . SER A 1 194 ? -11.509 9.923 14.534 1.00 81.38 194 SER A O 1
ATOM 1621 N N . HIS A 1 195 ? -9.820 11.380 14.325 1.00 81.31 195 HIS A N 1
ATOM 1622 C CA . HIS A 1 195 ? -10.046 11.654 12.900 1.00 81.31 195 HIS A CA 1
ATOM 1623 C C . HIS A 1 195 ? -10.027 10.378 12.053 1.00 81.31 195 HIS A C 1
ATOM 1625 O O . HIS A 1 195 ? -10.814 10.235 11.114 1.00 81.31 195 HIS A O 1
ATOM 1631 N N . PHE A 1 196 ? -9.132 9.444 12.381 1.00 83.38 196 PHE A N 1
ATOM 1632 C CA . PHE A 1 196 ? -9.081 8.146 11.730 1.00 83.38 196 PHE A CA 1
ATOM 1633 C C . PHE A 1 196 ? -10.355 7.333 11.994 1.00 83.38 196 PHE A C 1
ATOM 1635 O O . PHE A 1 196 ? -10.979 6.852 11.046 1.00 83.38 196 PHE A O 1
ATOM 1642 N N . LEU A 1 197 ? -10.773 7.218 13.259 1.00 86.38 197 LEU A N 1
ATOM 1643 C CA . LEU A 1 197 ? -11.988 6.494 13.630 1.00 86.38 197 LEU A CA 1
ATOM 1644 C C . LEU A 1 197 ? -13.231 7.079 12.942 1.00 86.38 197 LEU A C 1
ATOM 1646 O O . LEU A 1 197 ? -14.061 6.326 12.428 1.00 86.38 197 LEU A O 1
ATOM 1650 N N . HIS A 1 198 ? -13.330 8.408 12.845 1.00 85.56 198 HIS A N 1
ATOM 1651 C CA . HIS A 1 198 ? -14.395 9.104 12.106 1.00 85.56 198 HIS A CA 1
ATOM 1652 C C . HIS A 1 198 ? -14.403 8.799 10.599 1.00 85.56 198 HIS A C 1
ATOM 1654 O O . HIS A 1 198 ? -15.433 8.960 9.943 1.00 85.56 198 HIS A O 1
ATOM 1660 N N . GLY A 1 199 ? -13.290 8.323 10.036 1.00 81.69 199 GLY A N 1
ATOM 1661 C CA . GLY A 1 199 ? -13.209 7.846 8.653 1.00 81.69 199 GLY A CA 1
ATOM 1662 C C . GLY A 1 199 ? -13.815 6.453 8.426 1.00 81.69 199 GLY A C 1
ATOM 1663 O O . GLY A 1 199 ? -14.198 6.103 7.305 1.00 81.69 199 GLY A O 1
ATOM 1664 N N . ILE A 1 200 ? -13.976 5.660 9.488 1.00 85.00 200 ILE A N 1
ATOM 1665 C CA . ILE A 1 200 ? -14.393 4.253 9.401 1.00 85.00 200 ILE A CA 1
ATOM 1666 C C . ILE A 1 200 ? -15.740 3.917 10.083 1.00 85.00 200 ILE A C 1
ATOM 1668 O O . ILE A 1 200 ? -15.893 2.819 10.616 1.00 85.00 200 ILE A O 1
ATOM 1672 N N . PRO A 1 201 ? -16.783 4.773 10.048 1.00 79.00 201 PRO A N 1
ATOM 1673 C CA . PRO A 1 201 ? -18.009 4.566 10.833 1.00 79.00 201 PRO A CA 1
ATOM 1674 C C . PRO A 1 201 ? -18.887 3.400 10.338 1.00 79.00 201 PRO A C 1
ATOM 1676 O O . PRO A 1 201 ? -19.887 3.046 10.971 1.00 79.00 201 PRO A O 1
ATOM 1679 N N . HIS A 1 202 ? -18.564 2.827 9.177 1.00 82.50 202 HIS A N 1
ATOM 1680 C CA . HIS A 1 202 ? -19.382 1.841 8.471 1.00 82.50 202 HIS A CA 1
ATOM 1681 C C . HIS A 1 202 ? -18.711 0.471 8.330 1.00 82.50 202 HIS A C 1
ATOM 1683 O O . HIS A 1 202 ? -19.183 -0.358 7.546 1.00 82.50 202 HIS A O 1
ATOM 1689 N N . VAL A 1 203 ? -17.635 0.234 9.077 1.00 87.94 203 VAL A N 1
ATOM 1690 C CA . VAL A 1 203 ? -16.934 -1.053 9.112 1.00 87.94 203 VAL A CA 1
ATOM 1691 C C . VAL A 1 203 ? -17.724 -2.084 9.910 1.00 87.94 203 VAL A C 1
ATOM 1693 O O . VAL A 1 203 ? -18.483 -1.729 10.811 1.00 87.94 203 VAL A O 1
ATOM 1696 N N . GLU A 1 204 ? -17.565 -3.356 9.552 1.00 90.94 204 GLU A N 1
ATOM 1697 C CA . GLU A 1 204 ? -18.271 -4.472 10.203 1.00 90.94 204 GLU A CA 1
ATOM 1698 C C . GLU A 1 204 ? -17.420 -5.129 11.290 1.00 90.94 204 GLU A C 1
ATOM 1700 O O . GLU A 1 204 ? -17.946 -5.577 12.309 1.00 90.94 204 GLU A O 1
ATOM 1705 N N . CYS A 1 205 ? -16.102 -5.144 11.087 1.00 92.75 205 CYS A N 1
ATOM 1706 C CA . CYS A 1 205 ? -15.133 -5.676 12.031 1.00 92.75 205 CYS A CA 1
ATOM 1707 C C . CYS A 1 205 ? -14.046 -4.635 12.290 1.00 92.75 205 CYS A C 1
ATOM 1709 O O . CYS A 1 205 ? -13.412 -4.151 11.346 1.00 92.75 205 CYS A O 1
ATOM 1711 N N . LEU A 1 206 ? -13.798 -4.342 13.563 1.00 93.88 206 LEU A N 1
ATOM 1712 C CA . LEU A 1 206 ? -12.698 -3.497 14.009 1.00 93.88 206 LEU A CA 1
ATOM 1713 C C . LEU A 1 206 ? -11.848 -4.267 15.017 1.00 93.88 206 LEU A C 1
ATOM 1715 O O . LEU A 1 206 ? -12.327 -4.678 16.066 1.00 93.88 206 LEU A O 1
ATOM 1719 N N . SER A 1 207 ? -10.572 -4.436 14.702 1.00 94.94 207 SER A N 1
ATOM 1720 C CA . SER A 1 207 ? -9.557 -4.940 15.615 1.00 94.94 207 SER A CA 1
ATOM 1721 C C . SER A 1 207 ? -8.599 -3.806 15.937 1.00 94.94 207 SER A C 1
ATOM 1723 O O . SER A 1 207 ? -7.803 -3.410 15.088 1.00 94.94 207 SER A O 1
ATOM 1725 N N . LEU A 1 208 ? -8.660 -3.290 17.157 1.00 92.44 208 LEU A N 1
ATOM 1726 C CA . LEU A 1 208 ? -7.831 -2.192 17.628 1.00 92.44 208 LEU A CA 1
ATOM 1727 C C . LEU A 1 208 ? -6.797 -2.709 18.624 1.00 92.44 208 LEU A C 1
ATOM 1729 O O . LEU A 1 208 ? -7.145 -3.217 19.685 1.00 92.44 208 LEU A O 1
ATOM 1733 N N . LYS A 1 209 ? -5.523 -2.525 18.299 1.00 91.31 209 LYS A N 1
ATOM 1734 C CA . LYS A 1 209 ? -4.406 -2.701 19.216 1.00 91.31 209 LYS A CA 1
ATOM 1735 C C . LYS A 1 209 ? -3.808 -1.351 19.551 1.00 91.31 209 LYS A C 1
ATOM 1737 O O . LYS A 1 209 ? -3.332 -0.645 18.666 1.00 91.31 209 LYS A O 1
ATOM 1742 N N . TYR A 1 210 ? -3.816 -1.015 20.828 1.00 82.81 210 TYR A N 1
ATOM 1743 C CA . TYR A 1 210 ? -3.384 0.284 21.304 1.00 82.81 210 TYR A CA 1
ATOM 1744 C C . TYR A 1 210 ? -2.222 0.107 22.281 1.00 82.81 210 TYR A C 1
ATOM 1746 O O . TYR A 1 210 ? -2.387 -0.473 23.350 1.00 82.81 210 TYR A O 1
ATOM 1754 N N . CYS A 1 211 ? -1.022 0.535 21.881 1.00 70.50 211 CYS A N 1
ATOM 1755 C CA . CYS A 1 211 ? 0.203 0.309 22.656 1.00 70.50 211 CYS A CA 1
ATOM 1756 C C . CYS A 1 211 ? 0.628 1.519 23.507 1.00 70.50 211 CYS A C 1
ATOM 1758 O O . CYS A 1 211 ? 1.586 1.403 24.272 1.00 70.50 211 CYS A O 1
ATOM 1760 N N . SER A 1 212 ? -0.030 2.675 23.362 1.00 67.75 212 SER A N 1
ATOM 1761 C CA . SER A 1 212 ? 0.347 3.899 24.080 1.00 67.75 212 SER A CA 1
ATOM 1762 C C . SER A 1 212 ? -0.172 3.881 25.521 1.00 67.75 212 SER A C 1
ATOM 1764 O O . SER A 1 212 ? -1.237 3.336 25.798 1.00 67.75 212 SER A O 1
ATOM 1766 N N . GLY A 1 213 ? 0.617 4.428 26.449 1.00 60.66 213 GLY A N 1
ATOM 1767 C CA . GLY A 1 213 ? 0.398 4.289 27.888 1.00 60.66 213 GLY A CA 1
ATOM 1768 C C . GLY A 1 213 ? -0.559 5.289 28.530 1.00 60.66 213 GLY A C 1
ATOM 1769 O O . GLY A 1 213 ? -1.082 4.960 29.586 1.00 60.66 213 GLY A O 1
ATOM 1770 N N . ASP A 1 214 ? -0.795 6.452 27.914 1.00 58.09 214 ASP A N 1
ATOM 1771 C CA . ASP A 1 214 ? -1.204 7.636 28.691 1.00 58.09 214 ASP A CA 1
ATOM 1772 C C . ASP A 1 214 ? -2.342 8.476 28.078 1.00 58.09 214 ASP A C 1
ATOM 1774 O O . ASP A 1 214 ? -2.569 9.603 28.517 1.00 58.09 214 ASP A O 1
ATOM 1778 N N . ILE A 1 215 ? -3.087 7.983 27.078 1.00 57.97 215 ILE A N 1
ATOM 1779 C CA . ILE A 1 215 ? -4.271 8.735 26.624 1.00 57.97 215 ILE A CA 1
ATOM 1780 C C . ILE A 1 215 ? -5.431 8.454 27.567 1.00 57.97 215 ILE A C 1
ATOM 1782 O O . ILE A 1 215 ? -5.827 7.304 27.716 1.00 57.97 215 ILE A O 1
ATOM 1786 N N . HIS A 1 216 ? -6.026 9.516 28.109 1.00 60.19 216 HIS A N 1
ATOM 1787 C CA . HIS A 1 216 ? -7.373 9.480 28.663 1.00 60.19 216 HIS A CA 1
ATOM 1788 C C . HIS A 1 216 ? -8.404 9.461 27.515 1.00 60.19 216 HIS A C 1
ATOM 1790 O O . HIS A 1 216 ? -8.566 10.467 26.821 1.00 60.19 216 HIS A O 1
ATOM 1796 N N . PRO A 1 217 ? -9.124 8.347 27.299 1.00 56.16 217 PRO A N 1
ATOM 1797 C CA . PRO A 1 217 ? -10.157 8.188 26.269 1.00 56.16 217 PRO A CA 1
ATOM 1798 C C . PRO A 1 217 ? -11.295 9.207 26.360 1.00 56.16 217 PRO A C 1
ATOM 1800 O O . PRO A 1 217 ? -11.863 9.569 25.337 1.00 56.16 217 PRO A O 1
ATOM 1803 N N . SER A 1 218 ? -11.519 9.800 27.537 1.00 58.00 218 SER A N 1
ATOM 1804 C CA . SER A 1 218 ? -12.434 10.931 27.729 1.00 58.00 218 SER A CA 1
ATOM 1805 C C . SER A 1 218 ? -12.090 12.177 26.895 1.00 58.00 218 SER A C 1
ATOM 1807 O O . SER A 1 218 ? -12.932 13.063 26.762 1.00 58.00 218 SER A O 1
ATOM 1809 N N . MET A 1 219 ? -10.887 12.253 26.311 1.00 62.50 219 MET A N 1
ATOM 1810 C CA . MET A 1 219 ? -10.498 13.293 25.349 1.00 62.50 219 MET A CA 1
ATOM 1811 C C . MET A 1 219 ? -10.769 12.918 23.884 1.00 62.50 219 MET A C 1
ATOM 1813 O O . MET A 1 219 ? -10.637 13.765 23.002 1.00 62.50 219 MET A O 1
ATOM 1817 N N . LEU A 1 220 ? -11.125 11.666 23.594 1.00 70.88 220 LEU A N 1
ATOM 1818 C CA . LEU A 1 220 ? -11.383 11.200 22.238 1.00 70.88 220 LEU A CA 1
ATOM 1819 C C . LEU A 1 220 ? -12.856 11.419 21.885 1.00 70.88 220 LEU A C 1
ATOM 1821 O O . LEU A 1 220 ? -13.753 10.760 22.407 1.00 70.88 220 LEU A O 1
ATOM 1825 N N . ASP A 1 221 ? -13.113 12.309 20.928 1.00 82.19 221 ASP A N 1
ATOM 1826 C CA . ASP A 1 221 ? -14.416 12.370 20.267 1.00 82.19 221 ASP A CA 1
ATOM 1827 C C . ASP A 1 221 ? -14.593 11.115 19.393 1.00 82.19 221 ASP A C 1
ATOM 1829 O O . ASP A 1 221 ? -14.112 11.049 18.258 1.00 82.19 221 ASP A O 1
ATOM 1833 N N . LEU A 1 222 ? -15.196 10.068 19.964 1.00 85.50 222 LEU A N 1
ATOM 1834 C CA . LEU A 1 222 ? -15.423 8.787 19.294 1.00 85.50 222 LEU A CA 1
ATOM 1835 C C . LEU A 1 222 ? -16.702 8.828 18.436 1.00 85.50 222 LEU A C 1
ATOM 1837 O O . LEU A 1 222 ? -17.775 9.182 18.941 1.00 85.50 222 LEU A O 1
ATOM 1841 N N . PRO A 1 223 ? -16.649 8.384 17.165 1.00 89.25 223 PRO A N 1
ATOM 1842 C CA . PRO A 1 223 ? -17.831 8.316 16.317 1.00 89.25 223 PRO A CA 1
ATOM 1843 C C . PRO A 1 223 ? -18.806 7.229 16.775 1.00 89.25 223 PRO A C 1
ATOM 1845 O O . PRO A 1 223 ? -18.453 6.260 17.444 1.00 89.25 223 PRO A O 1
ATOM 1848 N N . LEU A 1 224 ? -20.056 7.348 16.326 1.00 90.50 224 LEU A N 1
ATOM 1849 C CA . LEU A 1 224 ? -21.030 6.266 16.428 1.00 90.50 224 LEU A CA 1
ATOM 1850 C C . LEU A 1 224 ? -20.794 5.231 15.316 1.00 90.50 224 LEU A C 1
ATOM 1852 O O . LEU A 1 224 ? -21.022 5.510 14.134 1.00 90.50 224 LEU A O 1
ATOM 1856 N N . PHE A 1 225 ? -20.430 4.009 15.693 1.00 91.06 225 PHE A N 1
ATOM 1857 C CA . PHE A 1 225 ? -20.158 2.908 14.772 1.00 91.06 225 PHE A CA 1
ATOM 1858 C C . PHE A 1 225 ? -21.422 2.097 14.481 1.00 91.06 225 PHE A C 1
ATOM 1860 O O . PHE A 1 225 ? -21.686 1.045 15.062 1.00 91.06 225 PHE A O 1
ATOM 1867 N N . LYS A 1 226 ? -22.230 2.574 13.533 1.00 90.00 226 LYS A N 1
ATOM 1868 C CA . LYS A 1 226 ? -23.563 2.008 13.245 1.00 90.00 226 LYS A CA 1
ATOM 1869 C C . LYS A 1 226 ? -23.554 0.565 12.726 1.00 90.00 226 LYS A C 1
ATOM 1871 O O . LYS A 1 226 ? -24.619 -0.053 12.688 1.00 90.00 226 LYS A O 1
ATOM 1876 N N . ASN A 1 227 ? -22.408 0.063 12.267 1.00 91.69 227 ASN A N 1
ATOM 1877 C CA . ASN A 1 227 ? -22.303 -1.212 11.555 1.00 91.69 227 ASN A CA 1
ATOM 1878 C C . ASN A 1 227 ? -21.300 -2.199 12.154 1.00 91.69 227 ASN A C 1
ATOM 1880 O O . ASN A 1 227 ? -21.242 -3.315 11.650 1.00 91.69 227 ASN A O 1
ATOM 1884 N N . ILE A 1 228 ? -20.560 -1.838 13.209 1.00 92.75 228 ILE A N 1
ATOM 1885 C CA . ILE A 1 228 ? -19.630 -2.780 13.839 1.00 92.75 228 ILE A CA 1
ATOM 1886 C C . ILE A 1 228 ? -20.435 -3.908 14.485 1.00 92.75 228 ILE A C 1
ATOM 1888 O O . ILE A 1 228 ? -21.304 -3.668 15.324 1.00 92.75 228 ILE A O 1
ATOM 1892 N N . ILE A 1 229 ? -20.135 -5.131 14.060 1.00 93.69 229 ILE A N 1
ATOM 1893 C CA . ILE A 1 229 ? -20.701 -6.387 14.560 1.00 93.69 229 ILE A CA 1
ATOM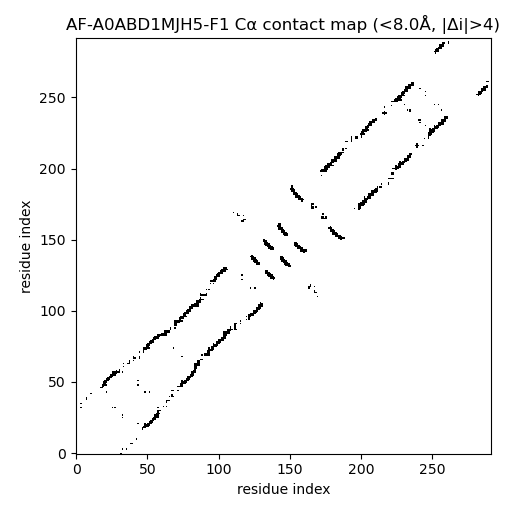 1894 C C . ILE A 1 229 ? -19.653 -7.122 15.402 1.00 93.69 229 ILE A C 1
ATOM 1896 O O . ILE A 1 229 ? -20.005 -7.786 16.377 1.00 93.69 229 ILE A O 1
ATOM 1900 N N . GLU A 1 230 ? -18.377 -6.972 15.051 1.00 94.62 230 GLU A N 1
ATOM 1901 C CA . GLU A 1 230 ? -17.246 -7.585 15.737 1.00 94.62 230 GLU A CA 1
ATOM 1902 C C . GLU A 1 230 ? -16.221 -6.521 16.143 1.00 94.62 230 GLU A C 1
ATOM 1904 O O . GLU A 1 230 ? -15.698 -5.784 15.303 1.00 94.62 230 GLU A O 1
ATOM 1909 N N . LEU A 1 231 ? -15.930 -6.454 17.441 1.00 94.81 231 LEU A N 1
ATOM 1910 C CA . LEU A 1 231 ? -14.932 -5.562 18.014 1.00 94.81 231 LEU A CA 1
ATOM 1911 C C . LEU A 1 231 ? -13.901 -6.390 18.778 1.00 94.81 231 LEU A C 1
ATOM 1913 O O . LEU A 1 231 ? -14.247 -7.129 19.698 1.00 94.81 231 LEU A O 1
ATOM 1917 N N . ARG A 1 232 ? -12.630 -6.243 18.410 1.00 95.50 232 ARG A N 1
ATOM 1918 C CA . ARG A 1 232 ? -11.501 -6.833 19.131 1.00 95.50 232 ARG A CA 1
ATOM 1919 C C . ARG A 1 232 ? -10.614 -5.725 19.666 1.00 95.50 232 ARG A C 1
ATOM 1921 O O . ARG A 1 232 ? -10.144 -4.893 18.895 1.00 95.50 232 ARG A O 1
ATOM 1928 N N . LEU A 1 233 ? -10.376 -5.718 20.967 1.00 92.69 233 LEU A N 1
ATOM 1929 C CA . LEU A 1 233 ? -9.556 -4.726 21.648 1.00 92.69 233 LEU A CA 1
ATOM 1930 C C . LEU A 1 233 ? -8.323 -5.410 22.232 1.00 92.69 233 LEU A C 1
ATOM 1932 O O . LEU A 1 233 ? -8.435 -6.418 22.924 1.00 92.69 233 LEU A O 1
ATOM 1936 N N . PHE A 1 234 ? -7.149 -4.853 21.958 1.00 90.88 234 PHE A N 1
ATOM 1937 C CA . PHE A 1 234 ? -5.888 -5.221 22.592 1.00 90.88 234 PHE A CA 1
ATOM 1938 C C . PHE A 1 234 ? -5.370 -3.977 23.307 1.00 90.88 234 PHE A C 1
ATOM 1940 O O . PHE A 1 234 ? -4.791 -3.092 22.671 1.00 90.88 234 PHE A O 1
ATOM 1947 N N . VAL A 1 235 ? -5.642 -3.896 24.603 1.00 86.94 235 VAL A N 1
ATOM 1948 C CA . VAL A 1 235 ? -5.443 -2.703 25.435 1.00 86.94 235 VAL A 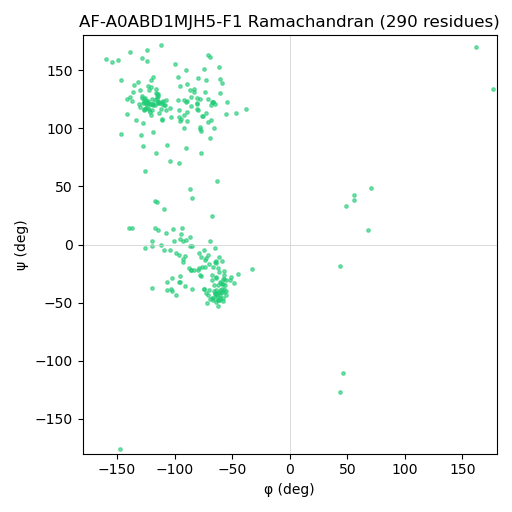CA 1
ATOM 1949 C C . VAL A 1 235 ? -4.871 -3.108 26.793 1.00 86.94 235 VAL A C 1
ATOM 1951 O O . VAL A 1 235 ? -4.852 -4.295 27.131 1.00 86.94 235 VAL A O 1
ATOM 1954 N N . LYS A 1 236 ? -4.354 -2.141 27.554 1.00 85.38 236 LYS A N 1
ATOM 1955 C CA . LYS A 1 236 ? -3.904 -2.384 28.931 1.00 85.38 236 LYS A CA 1
ATOM 1956 C C . LYS A 1 236 ? -5.091 -2.618 29.861 1.00 85.38 236 LYS A C 1
ATOM 1958 O O . LYS A 1 236 ? -6.234 -2.279 29.537 1.00 85.38 236 LYS A O 1
ATOM 1963 N N . LYS A 1 237 ? -4.815 -3.189 31.029 1.00 77.69 237 LYS A N 1
ATOM 1964 C CA . LYS A 1 237 ? -5.798 -3.294 32.101 1.00 77.69 237 LYS A CA 1
ATOM 1965 C C . LYS A 1 237 ? -6.266 -1.886 32.497 1.00 77.69 237 LYS A C 1
ATOM 1967 O O . LYS A 1 237 ? -5.467 -0.958 32.555 1.00 77.69 237 LYS A O 1
ATOM 1972 N N . ASP A 1 238 ? -7.567 -1.746 32.739 1.00 77.62 238 ASP A N 1
ATOM 1973 C CA . ASP A 1 238 ? -8.235 -0.496 33.138 1.00 77.62 238 ASP A CA 1
ATOM 1974 C C . ASP A 1 238 ? -8.283 0.617 32.064 1.00 77.62 238 ASP A C 1
ATOM 1976 O O . ASP A 1 238 ? -8.672 1.746 32.360 1.00 77.62 238 ASP A O 1
ATOM 1980 N N . ASP A 1 239 ? -7.968 0.307 30.800 1.00 81.12 239 ASP A N 1
ATOM 1981 C CA . ASP A 1 239 ? -8.144 1.245 29.685 1.00 81.12 239 ASP A CA 1
ATOM 1982 C C . ASP A 1 239 ? -9.641 1.520 29.435 1.00 81.12 239 ASP A C 1
ATOM 1984 O O . ASP A 1 239 ? -10.429 0.610 29.162 1.00 81.12 239 ASP A O 1
ATOM 1988 N N . SER A 1 240 ? -10.066 2.784 29.500 1.00 81.56 240 SER A N 1
ATOM 1989 C CA . SER A 1 240 ? -11.475 3.157 29.292 1.00 81.56 240 SER A CA 1
ATOM 1990 C C . SER A 1 240 ? -11.995 2.877 27.881 1.00 81.56 240 SER A C 1
ATOM 1992 O O . SER A 1 240 ? -13.214 2.781 27.710 1.00 81.56 240 SER A O 1
ATOM 1994 N N . LEU A 1 241 ? -11.128 2.631 26.886 1.00 82.94 241 LEU A N 1
ATOM 1995 C CA . LEU A 1 241 ? -11.554 2.139 25.570 1.00 82.94 241 LEU A CA 1
ATOM 1996 C C . LEU A 1 241 ? -12.330 0.818 25.666 1.00 82.94 241 LEU A C 1
ATOM 1998 O O . LEU A 1 241 ? -13.183 0.560 24.813 1.00 82.94 241 LEU A O 1
ATOM 2002 N N . ILE A 1 242 ? -12.086 0.015 26.712 1.00 86.31 242 ILE A N 1
ATOM 2003 C CA . ILE A 1 242 ? -12.819 -1.230 26.995 1.00 86.31 242 ILE A CA 1
ATOM 2004 C C . ILE A 1 242 ? -14.319 -0.965 27.151 1.00 86.31 242 ILE A C 1
ATOM 2006 O O . ILE A 1 242 ? -15.123 -1.803 26.754 1.00 86.31 242 ILE A O 1
ATOM 2010 N N . MET A 1 243 ? -14.708 0.192 27.693 1.00 85.69 243 MET A N 1
ATOM 2011 C CA . MET A 1 243 ? -16.113 0.539 27.931 1.00 85.69 243 MET A CA 1
ATOM 2012 C C . MET A 1 243 ? -16.661 1.503 26.876 1.00 85.69 243 MET A C 1
ATOM 2014 O O . MET A 1 243 ? -17.791 1.343 26.411 1.00 85.69 243 MET A O 1
ATOM 2018 N N . GLU A 1 244 ? -15.867 2.490 26.464 1.00 87.31 244 GLU A N 1
ATOM 2019 C CA . GLU A 1 244 ? -16.328 3.561 25.581 1.00 87.31 244 GLU A CA 1
ATOM 2020 C C . GLU A 1 244 ? -16.590 3.089 24.146 1.00 87.31 244 GLU A C 1
ATOM 2022 O O . GLU A 1 244 ? -17.615 3.447 23.561 1.00 87.31 244 GLU A O 1
ATOM 2027 N N . LEU A 1 245 ? -15.707 2.262 23.569 1.00 88.12 245 LEU A N 1
ATOM 2028 C CA . LEU A 1 245 ? -15.873 1.792 22.190 1.00 88.12 245 LEU A CA 1
ATOM 2029 C C . LEU A 1 245 ? -17.091 0.869 22.031 1.00 88.12 245 LEU A C 1
ATOM 2031 O O . LEU A 1 245 ? -17.895 1.132 21.129 1.00 88.12 245 LEU A O 1
ATOM 2035 N N . PRO A 1 246 ? -17.308 -0.157 22.883 1.00 91.38 246 PRO A N 1
ATOM 2036 C CA . PRO A 1 246 ? -18.510 -0.984 22.786 1.00 91.38 246 PRO A CA 1
ATOM 2037 C C . PRO A 1 246 ? -19.805 -0.182 22.923 1.00 91.38 246 PRO A C 1
ATOM 2039 O O . PRO A 1 246 ? -20.749 -0.421 22.170 1.00 91.38 246 PRO A O 1
ATOM 2042 N N . ALA A 1 247 ? -19.839 0.825 23.806 1.00 90.62 247 ALA A N 1
ATOM 2043 C CA . ALA A 1 247 ? -21.007 1.689 23.986 1.00 90.62 247 ALA A CA 1
ATOM 2044 C C . ALA A 1 247 ? -21.380 2.480 22.714 1.00 90.62 247 ALA A C 1
ATOM 2046 O O . ALA A 1 247 ? -22.537 2.860 22.527 1.00 90.62 247 ALA A O 1
ATOM 2047 N N . ARG A 1 248 ? -20.422 2.703 21.804 1.00 91.38 248 ARG A N 1
ATOM 2048 C CA . ARG A 1 248 ? -20.631 3.372 20.508 1.00 91.38 248 ARG A CA 1
ATOM 2049 C C . ARG A 1 248 ? -20.989 2.411 19.366 1.00 91.38 248 ARG A C 1
ATOM 2051 O O . ARG A 1 248 ? -21.136 2.864 18.230 1.00 91.38 248 ARG A O 1
ATOM 2058 N N . CYS A 1 249 ? -21.160 1.116 19.639 1.00 93.69 249 CYS A N 1
ATOM 2059 C CA . CYS A 1 249 ? -21.406 0.074 18.639 1.00 93.69 249 CYS A CA 1
ATOM 2060 C C . CYS A 1 249 ? -22.794 -0.584 18.829 1.00 93.69 249 CYS A C 1
ATOM 2062 O O . CYS A 1 249 ? -22.886 -1.697 19.340 1.00 93.69 249 CYS A O 1
ATOM 2064 N N . PRO A 1 250 ? -23.906 0.039 18.387 1.00 93.12 250 PRO A N 1
ATOM 2065 C CA . PRO A 1 250 ? -25.266 -0.457 18.654 1.00 93.12 250 PRO A CA 1
ATOM 2066 C C . PRO A 1 250 ? -25.609 -1.824 18.033 1.00 93.12 250 PRO A C 1
ATOM 2068 O O . PRO A 1 250 ? -26.630 -2.409 18.382 1.00 93.12 250 PRO A O 1
ATOM 2071 N N . LYS A 1 251 ? -24.806 -2.327 17.086 1.00 94.31 251 LYS A N 1
ATOM 2072 C CA . LYS A 1 251 ? -24.999 -3.639 16.439 1.00 94.31 251 LYS A CA 1
ATOM 2073 C C . LYS A 1 251 ? -23.975 -4.687 16.880 1.00 94.31 251 LYS A C 1
ATOM 2075 O O . LYS A 1 251 ? -23.912 -5.751 16.260 1.00 94.31 251 LYS A O 1
ATOM 2080 N N . LEU A 1 252 ? -23.182 -4.388 17.907 1.00 95.12 252 LEU A N 1
ATOM 2081 C CA . LEU A 1 252 ? -22.112 -5.259 18.366 1.00 95.12 252 LEU A CA 1
ATOM 2082 C C . LEU A 1 252 ? -22.672 -6.613 18.818 1.00 95.12 252 LEU A C 1
ATOM 2084 O O . LEU A 1 252 ? -23.629 -6.675 19.586 1.00 95.12 252 LEU A O 1
ATOM 2088 N N . ARG A 1 253 ? -22.070 -7.697 18.326 1.00 93.81 253 ARG A N 1
ATOM 2089 C CA . ARG A 1 253 ? -22.418 -9.081 18.686 1.00 93.81 253 ARG A CA 1
ATOM 2090 C C . ARG A 1 253 ? -21.246 -9.813 19.321 1.00 93.81 253 ARG A C 1
ATOM 2092 O O . ARG A 1 253 ? -21.449 -10.596 20.242 1.00 93.81 253 ARG A O 1
ATOM 2099 N N . VAL A 1 254 ? -20.039 -9.543 18.830 1.00 94.38 254 VAL A N 1
ATOM 2100 C CA . VAL A 1 254 ? -18.803 -10.172 19.299 1.00 94.38 254 VAL A CA 1
ATOM 2101 C C . VAL A 1 254 ? -17.903 -9.098 19.888 1.00 94.38 254 VAL A C 1
ATOM 2103 O O . VAL A 1 254 ? -17.524 -8.163 19.180 1.00 94.38 254 VAL A O 1
ATOM 2106 N N . LEU A 1 255 ? -17.559 -9.244 21.167 1.00 94.81 255 LEU A N 1
ATOM 2107 C CA . LEU A 1 255 ? -16.573 -8.409 21.844 1.00 94.81 255 LEU A CA 1
ATOM 2108 C C . LEU A 1 255 ? -15.446 -9.297 22.376 1.00 94.81 255 LEU A C 1
ATOM 2110 O O . LEU A 1 255 ? -15.651 -10.112 23.275 1.00 94.81 255 LEU A O 1
ATOM 2114 N N . GLU A 1 256 ? -14.250 -9.117 21.828 1.00 93.69 256 GLU A N 1
ATOM 2115 C CA . GLU A 1 256 ? -13.033 -9.775 22.301 1.00 93.69 256 GLU A CA 1
ATOM 2116 C C . GLU A 1 256 ? -12.124 -8.732 22.949 1.00 93.69 256 GLU A C 1
ATOM 2118 O O . GLU A 1 256 ? -11.752 -7.749 22.308 1.00 93.69 256 GLU A O 1
ATOM 2123 N N . VAL A 1 257 ? -11.751 -8.936 24.212 1.00 90.62 257 VAL A N 1
ATOM 2124 C CA . VAL A 1 257 ? -10.829 -8.043 24.927 1.00 90.62 257 VAL A CA 1
ATOM 2125 C C . VAL A 1 257 ? -9.612 -8.851 25.350 1.00 90.62 257 VAL A C 1
ATOM 2127 O O . VAL A 1 257 ? -9.725 -9.837 26.077 1.00 90.62 257 VAL A O 1
ATOM 2130 N N . ASN A 1 258 ? -8.447 -8.425 24.875 1.00 89.50 258 ASN A N 1
ATOM 2131 C CA . ASN A 1 258 ? -7.153 -9.032 25.142 1.00 89.50 258 ASN A CA 1
ATOM 2132 C C . ASN A 1 258 ? -6.301 -8.050 25.954 1.00 89.50 258 ASN A C 1
ATOM 2134 O O . ASN A 1 258 ? -6.033 -6.934 25.501 1.00 89.50 258 ASN A O 1
ATOM 2138 N N . ASN A 1 259 ? -5.858 -8.475 27.137 1.00 84.62 259 ASN A N 1
ATOM 2139 C CA . ASN A 1 259 ? -5.005 -7.665 27.999 1.00 84.62 259 ASN A CA 1
ATOM 2140 C C . ASN A 1 259 ? -3.552 -7.682 27.491 1.00 84.62 259 ASN A C 1
ATOM 2142 O O . ASN A 1 259 ? -2.961 -8.748 27.308 1.00 84.62 259 ASN A O 1
ATOM 2146 N N . LEU A 1 260 ? -2.963 -6.507 27.261 1.00 83.31 260 LEU A N 1
ATOM 2147 C CA . LEU A 1 260 ? -1.558 -6.383 26.858 1.00 83.31 260 LEU A CA 1
ATOM 2148 C C . LEU A 1 260 ? -0.570 -6.523 28.029 1.00 83.31 260 LEU A C 1
ATOM 2150 O O . LEU A 1 260 ? 0.595 -6.851 27.782 1.00 83.31 260 LEU A O 1
ATOM 2154 N N . ASP A 1 261 ? -1.016 -6.326 29.274 1.00 75.25 261 ASP A N 1
ATOM 2155 C CA . ASP A 1 261 ? -0.162 -6.393 30.469 1.00 75.25 261 ASP A CA 1
ATOM 2156 C C . ASP A 1 261 ? 0.241 -7.831 30.838 1.00 75.25 261 ASP A C 1
ATOM 2158 O O . ASP A 1 261 ? 1.273 -8.039 31.475 1.00 75.25 261 ASP A O 1
ATOM 2162 N N . ASP A 1 262 ? -0.483 -8.842 30.341 1.00 60.44 262 ASP A N 1
ATOM 2163 C CA . ASP A 1 262 ? -0.219 -10.272 30.598 1.00 60.44 262 ASP A CA 1
ATOM 2164 C C . ASP A 1 262 ? 1.126 -10.773 30.029 1.00 60.44 262 ASP A C 1
ATOM 2166 O O . ASP A 1 262 ? 1.534 -11.912 30.265 1.00 60.44 262 ASP A O 1
ATOM 2170 N N . ARG A 1 263 ? 1.882 -9.924 29.318 1.00 52.31 263 ARG A N 1
ATOM 2171 C CA . ARG A 1 263 ? 3.284 -10.208 28.959 1.00 52.31 263 ARG A CA 1
ATOM 2172 C C . ARG A 1 263 ? 4.245 -10.095 30.148 1.00 52.31 263 ARG A C 1
ATOM 2174 O O . ARG A 1 263 ? 5.389 -10.537 30.033 1.00 52.31 263 ARG A O 1
ATOM 2181 N N . GLN A 1 264 ? 3.803 -9.549 31.283 1.00 43.47 264 GLN A N 1
ATOM 2182 C CA . GLN A 1 264 ? 4.489 -9.655 32.568 1.00 43.47 264 GLN A CA 1
ATOM 2183 C C . GLN A 1 264 ? 3.707 -10.601 33.487 1.00 43.47 264 GLN A C 1
ATOM 2185 O O . GLN A 1 264 ? 2.575 -10.338 33.869 1.00 43.47 264 GLN A O 1
ATOM 2190 N N . ARG A 1 265 ? 4.333 -11.730 33.840 1.00 41.72 265 ARG A N 1
ATOM 2191 C CA . ARG A 1 265 ? 3.831 -12.751 34.775 1.00 41.72 265 ARG A CA 1
ATOM 2192 C C . ARG A 1 265 ? 3.070 -12.146 35.971 1.00 41.72 265 ARG A C 1
ATOM 2194 O O . ARG A 1 265 ? 3.700 -11.524 36.819 1.00 41.72 265 ARG A O 1
ATOM 2201 N N . SER A 1 266 ? 1.773 -12.436 36.113 1.00 33.56 266 SER A N 1
ATOM 2202 C CA . SER A 1 266 ? 1.162 -12.961 37.355 1.00 33.56 266 SER A CA 1
ATOM 2203 C C . SER A 1 266 ? -0.365 -13.129 37.253 1.00 33.56 266 SER A C 1
ATOM 2205 O O . SER A 1 266 ? -1.092 -12.249 36.809 1.00 33.56 266 SER A O 1
ATOM 2207 N N . LEU A 1 267 ? -0.826 -14.295 37.717 1.00 36.34 267 LEU A N 1
ATOM 2208 C CA . LEU A 1 267 ? -2.212 -14.754 37.846 1.00 36.34 267 LEU A CA 1
ATOM 2209 C C . LEU A 1 267 ? -3.154 -13.726 38.485 1.00 36.34 267 LEU A C 1
ATOM 2211 O O . LEU A 1 267 ? -3.076 -1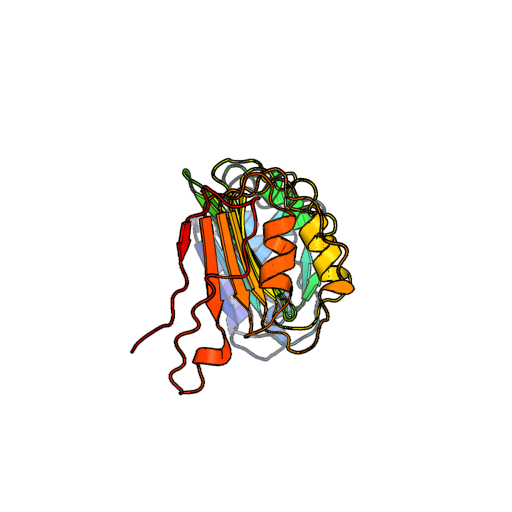3.536 39.693 1.00 36.34 267 LEU A O 1
ATOM 2215 N N . HIS A 1 268 ? -4.116 -13.191 37.728 1.00 30.77 268 HIS A N 1
ATOM 2216 C CA . HIS A 1 268 ? -5.383 -12.699 38.281 1.00 30.77 268 HIS A CA 1
ATOM 2217 C C . HIS A 1 268 ? -6.547 -13.030 37.340 1.00 30.77 268 HIS A C 1
ATOM 2219 O O . HIS A 1 268 ? -6.676 -12.470 36.255 1.00 30.77 268 HIS A O 1
ATOM 2225 N N . THR A 1 269 ? -7.434 -13.916 37.790 1.00 27.38 269 THR A N 1
ATOM 2226 C CA . THR A 1 269 ? -8.757 -14.120 37.196 1.00 27.38 269 THR A CA 1
ATOM 2227 C C . THR A 1 269 ? -9.614 -12.901 37.528 1.00 27.38 269 THR A C 1
ATOM 2229 O O . THR A 1 269 ? -10.039 -12.738 38.671 1.00 27.38 269 THR A O 1
ATOM 2232 N N . ILE A 1 270 ? -9.863 -12.020 36.559 1.00 35.97 270 ILE A N 1
ATOM 2233 C CA . ILE A 1 270 ? -10.809 -10.916 36.749 1.00 35.97 270 ILE A CA 1
ATOM 2234 C C . ILE A 1 270 ? -12.198 -11.410 36.341 1.00 35.97 270 ILE A C 1
ATOM 2236 O O . ILE A 1 270 ? -12.501 -11.580 35.164 1.00 35.97 270 ILE A O 1
ATOM 2240 N N . SER A 1 271 ? -13.048 -11.640 37.339 1.00 32.22 271 SER A N 1
ATOM 2241 C CA . SER A 1 271 ? -14.487 -11.827 37.162 1.00 32.22 271 SER A CA 1
ATOM 2242 C C . SER A 1 271 ? -15.142 -10.458 36.960 1.00 32.22 271 SER A C 1
ATOM 2244 O O . SER A 1 271 ? -15.422 -9.758 37.932 1.00 32.22 271 SER A O 1
ATOM 2246 N N . VAL A 1 272 ? -15.420 -10.079 35.710 1.00 38.38 272 VAL A N 1
ATOM 2247 C CA . VAL A 1 272 ? -16.250 -8.906 35.391 1.00 38.38 272 VAL A CA 1
ATOM 2248 C C . VAL A 1 272 ? -17.693 -9.356 35.148 1.00 38.38 272 VAL A C 1
ATOM 2250 O O . VAL A 1 272 ? -18.192 -9.338 34.030 1.00 38.38 272 VAL A O 1
ATOM 2253 N N . CYS A 1 273 ? -18.371 -9.786 36.212 1.00 31.17 273 CYS A N 1
ATOM 2254 C CA . CYS A 1 273 ? -19.810 -10.083 36.179 1.00 31.17 273 CYS A CA 1
ATOM 2255 C C . CYS A 1 273 ? -20.689 -8.904 36.642 1.00 31.17 273 CYS A C 1
ATOM 2257 O O . CYS A 1 273 ? -21.901 -9.063 36.730 1.00 31.17 273 CYS A O 1
ATOM 2259 N N . SER A 1 274 ? -20.132 -7.720 36.924 1.00 32.50 274 SER A N 1
ATOM 2260 C CA . SER A 1 274 ? -20.901 -6.591 37.485 1.00 32.50 274 SER A CA 1
ATOM 2261 C C . SER A 1 274 ? -20.941 -5.306 36.644 1.00 32.50 274 SER A C 1
ATOM 2263 O O . SER A 1 274 ? -21.614 -4.366 37.054 1.00 32.50 274 SER A O 1
ATOM 2265 N N . LEU A 1 275 ? -20.283 -5.233 35.476 1.00 41.28 275 LEU A N 1
ATOM 2266 C CA . LEU A 1 275 ? -20.159 -3.972 34.710 1.00 41.28 275 LEU A CA 1
ATOM 2267 C C . LEU A 1 275 ? -21.065 -3.840 33.472 1.00 41.28 275 LEU A C 1
ATOM 2269 O O . LEU A 1 275 ? -21.121 -2.767 32.878 1.00 41.28 275 LEU A O 1
ATOM 2273 N N . PHE A 1 276 ? -21.820 -4.875 33.100 1.00 37.69 276 PHE A N 1
ATOM 2274 C CA . PHE A 1 276 ? -22.767 -4.811 31.981 1.00 37.69 276 PHE A CA 1
ATOM 2275 C C . PHE A 1 276 ? -24.210 -4.756 32.502 1.00 37.69 276 PHE A C 1
ATOM 2277 O O . PHE A 1 276 ? -24.868 -5.789 32.624 1.00 37.69 276 PHE A O 1
ATOM 2284 N N . SER A 1 277 ? -24.719 -3.560 32.827 1.00 39.31 277 SER A N 1
ATOM 2285 C CA . SER A 1 277 ? -26.152 -3.384 33.103 1.00 39.31 277 SER A CA 1
ATOM 2286 C C . SER A 1 277 ? -26.953 -3.199 31.804 1.00 39.31 277 SER A C 1
ATOM 2288 O O . SER A 1 277 ? -26.540 -2.496 30.884 1.00 39.31 277 SER A O 1
ATOM 2290 N N . GLU A 1 278 ? -28.070 -3.930 31.745 1.00 35.69 278 GLU A N 1
ATOM 2291 C CA . GLU A 1 278 ? -29.268 -3.887 30.879 1.00 35.69 278 GLU A CA 1
ATOM 2292 C C . GLU A 1 278 ? -29.190 -3.694 29.349 1.00 35.69 278 GLU A C 1
ATOM 2294 O O . GLU A 1 278 ? -30.123 -4.126 28.673 1.00 35.69 278 GLU A O 1
ATOM 2299 N N . ALA A 1 279 ? -28.107 -3.194 28.753 1.00 35.84 279 ALA A N 1
ATOM 2300 C CA . ALA A 1 279 ? -28.008 -3.002 27.298 1.00 35.84 279 ALA A CA 1
ATOM 2301 C C . ALA A 1 279 ? -27.375 -4.185 26.529 1.00 35.84 279 ALA A C 1
ATOM 2303 O O . ALA A 1 279 ? -27.472 -4.244 25.307 1.00 35.84 279 ALA A O 1
ATOM 2304 N N . CYS A 1 280 ? -26.747 -5.149 27.217 1.00 37.22 280 CYS A N 1
ATOM 2305 C CA . CYS A 1 280 ? -25.874 -6.164 26.597 1.00 37.22 280 CYS A CA 1
ATOM 2306 C C . CYS A 1 280 ? -26.385 -7.614 26.706 1.00 37.22 280 CYS A C 1
ATOM 2308 O O . CYS A 1 280 ? -25.595 -8.539 26.870 1.00 37.22 280 CYS A O 1
ATOM 2310 N N . ARG A 1 281 ? -27.698 -7.864 26.613 1.00 36.06 281 ARG A N 1
ATOM 2311 C CA . ARG A 1 281 ? -28.261 -9.223 26.807 1.00 36.06 281 ARG A CA 1
ATOM 2312 C C . ARG A 1 281 ? -27.935 -10.262 25.708 1.00 36.06 281 ARG A C 1
ATOM 2314 O O . ARG A 1 281 ? -28.413 -11.385 25.809 1.00 36.06 281 ARG A O 1
ATOM 2321 N N . LEU A 1 282 ? -27.135 -9.935 24.686 1.00 41.47 282 LEU A N 1
ATOM 2322 C CA . LEU A 1 282 ? -26.805 -10.843 23.568 1.00 41.47 282 LEU A CA 1
ATOM 2323 C C . LEU A 1 282 ? -25.331 -10.799 23.107 1.00 41.47 282 LEU A C 1
ATOM 2325 O O . LEU A 1 282 ? -25.028 -11.300 22.026 1.00 41.47 282 LEU A O 1
ATOM 2329 N N . ILE A 1 283 ? -24.415 -10.200 23.878 1.00 45.75 283 ILE A N 1
ATOM 2330 C CA . ILE A 1 283 ? -22.999 -10.102 23.481 1.00 45.75 283 ILE A CA 1
ATOM 2331 C C . ILE A 1 283 ? -22.234 -11.320 24.003 1.00 45.75 283 ILE A C 1
ATOM 2333 O O . ILE A 1 283 ? -22.197 -11.564 25.208 1.00 45.75 283 ILE A O 1
ATOM 2337 N N . GLU A 1 284 ? -21.592 -12.063 23.103 1.00 43.88 284 GLU A N 1
ATOM 2338 C CA . GLU A 1 284 ? -20.620 -13.086 23.487 1.00 43.88 284 GLU A CA 1
ATOM 2339 C C . GLU A 1 284 ? -19.305 -12.375 23.837 1.00 43.88 284 GLU A C 1
ATOM 2341 O O . GLU A 1 284 ? -18.576 -11.905 22.959 1.00 43.88 284 GLU A O 1
ATOM 2346 N N . VAL A 1 285 ? -19.047 -12.216 25.137 1.00 49.09 285 VAL A N 1
ATOM 2347 C CA . VAL A 1 285 ? -17.814 -11.612 25.655 1.00 49.09 285 VAL A CA 1
ATOM 2348 C C . VAL A 1 285 ? -16.807 -12.728 25.899 1.00 49.09 285 VAL A C 1
ATOM 2350 O O . VAL A 1 285 ? -16.987 -13.545 26.800 1.00 49.09 285 VAL A O 1
ATOM 2353 N N . ASN A 1 286 ? -15.741 -12.769 25.100 1.00 43.41 286 ASN A N 1
ATOM 2354 C CA . ASN A 1 286 ? -14.669 -13.749 25.257 1.00 43.41 286 ASN A CA 1
ATOM 2355 C C . ASN A 1 286 ? -13.398 -13.034 25.730 1.00 43.41 286 ASN A C 1
ATOM 2357 O O . ASN A 1 286 ? -12.769 -12.297 24.970 1.00 43.41 286 ASN A O 1
ATOM 2361 N N . ILE A 1 287 ? -13.046 -13.223 27.003 1.00 49.72 287 ILE A N 1
ATOM 2362 C CA . ILE A 1 287 ? -11.811 -12.700 27.595 1.00 49.72 287 ILE A CA 1
ATOM 2363 C C . ILE A 1 287 ? -10.783 -13.827 27.545 1.00 49.72 287 ILE A C 1
ATOM 2365 O O . ILE A 1 287 ? -10.907 -14.822 28.261 1.00 49.72 287 ILE A O 1
ATOM 2369 N N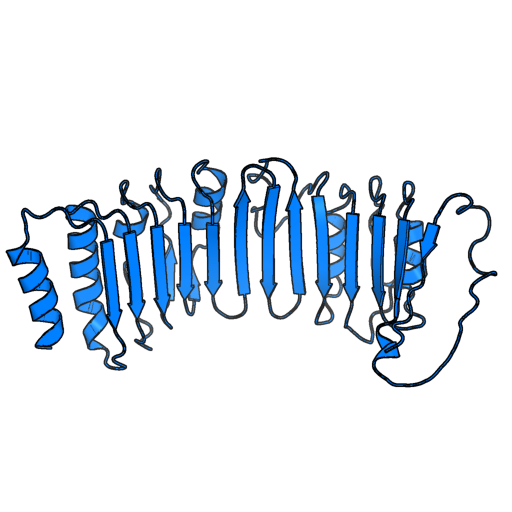 . LYS A 1 288 ? -9.769 -13.685 26.690 1.00 40.81 288 LYS A N 1
ATOM 2370 C CA . LYS A 1 288 ? -8.684 -14.664 26.567 1.00 40.81 288 LYS A CA 1
ATOM 2371 C C . LYS A 1 288 ? -7.434 -14.148 27.273 1.00 40.81 288 LYS A C 1
ATOM 2373 O O . LYS A 1 288 ? -6.773 -13.242 26.780 1.00 40.81 288 LYS A O 1
ATOM 2378 N N . GLY A 1 289 ? -7.090 -14.770 28.398 1.00 36.31 289 GLY A N 1
ATOM 2379 C CA . GLY A 1 289 ? -5.730 -14.739 28.942 1.00 36.31 289 GLY A CA 1
ATOM 2380 C C . GLY A 1 289 ? -4.912 -15.852 28.287 1.00 36.31 289 GLY A C 1
ATOM 2381 O O . GLY A 1 289 ? -5.356 -17.003 28.250 1.00 36.31 289 GLY A O 1
ATOM 2382 N N . GLN A 1 290 ? -3.748 -15.536 27.715 1.00 29.42 290 GLN A N 1
ATOM 2383 C CA . GLN A 1 290 ? -2.857 -16.569 27.180 1.00 29.42 290 GLN A CA 1
ATOM 2384 C C . GLN A 1 290 ? -2.187 -17.321 28.336 1.00 29.42 290 GLN A C 1
ATOM 2386 O O . GLN A 1 290 ? -1.359 -16.762 29.048 1.00 29.42 290 GLN A O 1
ATOM 2391 N N . PHE A 1 291 ? -2.518 -18.606 28.484 1.00 30.45 291 PHE A N 1
ATOM 2392 C CA . PHE A 1 291 ? -1.734 -19.558 29.266 1.00 30.45 291 PHE A CA 1
ATOM 2393 C C . PHE A 1 291 ? -0.783 -20.304 28.324 1.00 30.45 291 PHE A C 1
ATOM 2395 O O . PHE A 1 291 ? -1.217 -21.167 27.560 1.00 30.45 291 PHE A O 1
ATOM 2402 N N . THR A 1 292 ? 0.503 -19.969 28.391 1.00 31.44 292 THR A N 1
ATOM 2403 C CA . THR A 1 292 ? 1.623 -20.832 27.983 1.00 31.44 292 THR A CA 1
ATOM 2404 C C . THR A 1 292 ? 2.755 -20.660 28.971 1.00 31.44 292 THR A C 1
ATOM 2406 O O . THR A 1 292 ? 3.105 -19.483 29.222 1.00 31.44 292 THR A O 1
#